Protein AF-A0A6B2G2H1-F1 (afdb_monomer)

Solvent-accessible surface area (backbone atoms only — not comparable to full-atom values): 20409 Å² total; per-residue (Å²): 136,82,91,84,88,80,91,73,82,82,69,92,70,79,72,71,71,84,73,71,74,88,57,78,62,77,80,51,74,83,62,76,76,86,59,94,67,71,86,40,37,67,62,23,48,52,50,29,60,44,49,74,76,54,83,60,90,96,54,53,74,69,53,49,51,49,51,34,51,53,32,47,51,50,18,59,51,35,50,39,62,74,62,77,63,64,64,38,73,34,28,46,55,27,48,52,42,50,50,52,40,48,54,52,53,62,51,41,77,75,66,84,56,84,81,74,79,74,69,57,45,45,63,38,40,42,26,40,46,69,27,84,33,53,66,59,47,43,59,78,66,43,54,85,79,45,72,81,38,31,64,68,57,37,56,66,67,34,45,49,77,38,62,72,55,69,64,61,44,50,54,53,37,50,47,25,22,51,26,40,23,67,74,73,66,39,47,66,67,16,35,47,45,32,46,70,68,73,39,50,66,56,45,21,52,46,26,46,75,70,69,35,59,69,61,17,51,57,58,65,55,65,39,85,41,67,69,49,28,53,52,34,48,53,53,18,56,51,27,50,78,71,69,37,51,72,56,16,31,40,32,25,54,62,57,68,37,54,67,63,30,29,49,44,25,44,72,73,67,66,30,58,43,58,22,48,40,53,29,61,60,49,63,92,40,67,64,46,35,52,51,48,32,37,43,54,26,65,40,74,38,87,93,52,81,72,59,54,56,47,38,46,22,18,52,34,27,44,77,72,68,37,51,66,58,20,48,46,54,50,33,79,80,75,50,85,76,66,60,82,76,64,63,99,77,70,54,71,68,59,54,47,54,52,49,55,52,60,69,74,105

pLDDT: mean 78.83, std 19.5, range [26.75, 98.06]

Radius of gyration: 25.95 Å; Cα contacts (8 Å, |Δi|>4): 383; chains: 1; bounding box: 58×71×91 Å

Structure (mmCIF, N/CA/C/O backbone):
data_AF-A0A6B2G2H1-F1
#
_entry.id   AF-A0A6B2G2H1-F1
#
loop_
_atom_site.group_PDB
_atom_site.id
_atom_site.type_symbol
_atom_site.label_atom_id
_atom_site.label_alt_id
_atom_site.label_comp_id
_atom_site.label_asym_id
_atom_site.label_entity_id
_atom_site.label_seq_id
_atom_site.pdbx_PDB_ins_code
_atom_site.Cartn_x
_atom_site.Cartn_y
_atom_site.Cartn_z
_atom_site.occupancy
_atom_site.B_iso_or_equiv
_atom_site.auth_seq_id
_atom_site.auth_comp_id
_atom_site.auth_asym_id
_atom_site.auth_atom_id
_atom_site.pdbx_PDB_model_num
ATOM 1 N N . TYR A 1 1 ? -16.282 44.899 -59.614 1.00 31.28 1 TYR A N 1
ATOM 2 C CA . TYR A 1 1 ? -15.406 44.768 -60.789 1.00 31.28 1 TYR A CA 1
ATOM 3 C C . TYR A 1 1 ? -14.361 43.710 -60.465 1.00 31.28 1 TYR A C 1
ATOM 5 O O . TYR A 1 1 ? -13.491 43.997 -59.660 1.00 31.28 1 TYR A O 1
ATOM 13 N N . ASN A 1 2 ? -14.557 42.523 -61.057 1.00 27.05 2 ASN A N 1
ATOM 14 C CA . ASN A 1 2 ? -13.633 41.402 -61.339 1.00 27.05 2 ASN A CA 1
ATOM 15 C C . ASN A 1 2 ? -12.903 40.753 -60.139 1.00 27.05 2 ASN A C 1
ATOM 17 O O . ASN A 1 2 ? -12.041 41.387 -59.550 1.00 27.05 2 ASN A O 1
ATOM 21 N N . PHE A 1 3 ? -13.295 39.572 -59.632 1.00 26.75 3 PHE A N 1
ATOM 22 C CA . PHE A 1 3 ? -13.177 38.197 -60.187 1.00 26.75 3 PHE A CA 1
ATOM 23 C C . PHE A 1 3 ? -11.772 37.822 -60.681 1.00 26.75 3 PHE A C 1
ATOM 25 O O . PHE A 1 3 ? -11.384 38.283 -61.752 1.00 26.75 3 PHE A O 1
ATOM 32 N N . VAL A 1 4 ? -11.098 36.935 -59.934 1.00 31.97 4 VAL A N 1
ATOM 33 C CA . VAL A 1 4 ? -10.443 35.715 -60.444 1.00 31.97 4 VAL A CA 1
ATOM 34 C C . VAL A 1 4 ? -10.617 34.623 -59.379 1.00 31.97 4 VAL A C 1
ATOM 36 O O . VAL A 1 4 ? -10.368 34.867 -58.199 1.00 31.97 4 VAL A O 1
ATOM 39 N N . ASP A 1 5 ? -11.121 33.483 -59.836 1.00 29.33 5 ASP A N 1
ATOM 40 C CA . ASP A 1 5 ? -11.396 32.238 -59.125 1.00 29.33 5 ASP A CA 1
ATOM 41 C C . ASP A 1 5 ? -10.118 31.529 -58.645 1.00 29.33 5 ASP A C 1
ATOM 43 O O . ASP A 1 5 ? -9.082 31.623 -59.298 1.00 29.33 5 ASP A O 1
ATOM 47 N N . ASP A 1 6 ? -10.222 30.756 -57.563 1.00 28.31 6 ASP A N 1
ATOM 48 C CA . ASP A 1 6 ? -9.625 29.418 -57.547 1.00 28.31 6 ASP A CA 1
ATOM 49 C C . ASP A 1 6 ? -10.424 28.516 -56.598 1.00 28.31 6 ASP A C 1
ATOM 51 O O . ASP A 1 6 ? -10.426 28.666 -55.372 1.00 28.31 6 ASP A O 1
ATOM 55 N N . ASP A 1 7 ? -11.157 27.599 -57.223 1.00 31.75 7 ASP A N 1
ATOM 56 C CA . ASP A 1 7 ? -11.756 26.425 -56.615 1.00 31.75 7 ASP A CA 1
ATOM 57 C C . ASP A 1 7 ? -10.662 25.564 -55.968 1.00 31.75 7 ASP A C 1
ATOM 59 O O . ASP A 1 7 ? -9.764 25.056 -56.636 1.00 31.75 7 ASP A O 1
ATOM 63 N N . SER A 1 8 ? -10.784 25.297 -54.672 1.00 32.81 8 SER A N 1
ATOM 64 C CA . SER A 1 8 ? -10.384 23.994 -54.141 1.00 32.81 8 SER A CA 1
ATOM 65 C C . SER A 1 8 ? -11.318 23.618 -53.001 1.00 32.81 8 SER A C 1
ATOM 67 O O . SER A 1 8 ? -11.250 24.104 -51.874 1.00 32.81 8 SER A O 1
ATOM 69 N N . SER A 1 9 ? -12.262 22.754 -53.357 1.00 30.64 9 SER A N 1
ATOM 70 C CA . SER A 1 9 ? -12.971 21.872 -52.448 1.00 30.64 9 SER A CA 1
ATOM 71 C C . SER A 1 9 ? -11.999 21.283 -51.425 1.00 30.64 9 SER A C 1
ATOM 73 O O . SER A 1 9 ? -11.071 20.564 -51.790 1.00 30.64 9 SER A O 1
ATOM 75 N N . LEU A 1 10 ? -12.226 21.572 -50.143 1.00 32.03 10 LEU A N 1
ATOM 76 C CA . LEU A 1 10 ? -11.648 20.808 -49.042 1.00 32.03 10 LEU A CA 1
ATOM 77 C C . LEU A 1 10 ? -12.216 19.387 -49.118 1.00 32.03 10 LEU A C 1
ATOM 79 O O . LEU A 1 10 ? -13.302 19.113 -48.603 1.00 32.03 10 LEU A O 1
ATOM 83 N N . ASP A 1 11 ? -11.498 18.506 -49.811 1.00 29.95 11 ASP A N 1
ATOM 84 C CA . ASP A 1 11 ? -11.756 17.073 -49.808 1.00 29.95 11 ASP A CA 1
ATOM 85 C C . ASP A 1 11 ? -11.558 16.545 -48.380 1.00 29.95 11 ASP A C 1
ATOM 87 O O . ASP A 1 11 ? -10.447 16.378 -47.883 1.00 29.95 11 ASP A O 1
ATOM 91 N N . LEU A 1 12 ? -12.671 16.257 -47.706 1.00 35.59 12 LEU A N 1
ATOM 92 C CA . LEU A 1 12 ? -12.744 15.612 -46.390 1.00 35.59 12 LEU A CA 1
ATOM 93 C C . LEU A 1 12 ? -12.382 14.109 -46.438 1.00 35.59 12 LEU A C 1
ATOM 95 O O . LEU A 1 12 ? -12.881 13.330 -45.630 1.00 35.59 12 LEU A O 1
ATOM 99 N N . ASN A 1 13 ? -11.521 13.696 -47.372 1.00 30.84 13 ASN A N 1
ATOM 100 C CA . ASN A 1 13 ? -11.109 12.302 -47.562 1.00 30.84 13 ASN A CA 1
ATOM 101 C C . ASN A 1 13 ? -9.606 12.042 -47.377 1.00 30.84 13 ASN A C 1
ATOM 103 O O . ASN A 1 13 ? -9.203 10.880 -47.433 1.00 30.84 13 ASN A O 1
ATOM 107 N N . ASP A 1 14 ? -8.791 13.043 -47.036 1.00 30.81 14 ASP A N 1
ATOM 108 C CA . ASP A 1 14 ? -7.401 12.813 -46.611 1.00 30.81 14 ASP A CA 1
ATOM 109 C C . ASP A 1 14 ? -7.328 12.363 -45.142 1.00 30.81 14 ASP A C 1
ATOM 111 O O . ASP A 1 14 ? -6.713 12.977 -44.273 1.00 30.81 14 ASP A O 1
ATOM 115 N N . THR A 1 15 ? -7.945 11.216 -44.859 1.00 39.09 15 THR A N 1
ATOM 116 C CA . THR A 1 15 ? -7.463 10.346 -43.783 1.00 39.09 15 THR A CA 1
ATOM 117 C C . THR A 1 15 ? -6.289 9.556 -44.339 1.00 39.09 15 THR A C 1
ATOM 119 O O . THR A 1 15 ? -6.429 8.395 -44.718 1.00 39.09 15 THR A O 1
ATOM 122 N N . ALA A 1 16 ? -5.117 10.191 -44.419 1.00 28.30 16 ALA A N 1
ATOM 123 C CA . ALA A 1 16 ? -3.883 9.425 -44.481 1.00 28.30 16 ALA A CA 1
ATOM 124 C C . ALA A 1 16 ? -3.907 8.499 -43.254 1.00 28.30 16 ALA A C 1
ATOM 126 O O . ALA A 1 16 ? -3.972 9.006 -42.127 1.00 28.30 16 ALA A O 1
ATOM 127 N N . PRO A 1 17 ? -3.953 7.164 -43.418 1.00 30.47 17 PRO A N 1
ATOM 128 C CA . PRO A 1 17 ? -3.834 6.294 -42.268 1.00 30.47 17 PRO A CA 1
ATOM 129 C C . PRO A 1 17 ? -2.518 6.666 -41.592 1.00 30.47 17 PRO A C 1
ATOM 131 O O . PRO A 1 17 ? -1.495 6.795 -42.267 1.00 30.47 17 PRO A O 1
ATOM 134 N N . LEU A 1 18 ? -2.552 6.868 -40.273 1.00 31.86 18 LEU A N 1
ATOM 135 C CA . LEU A 1 18 ? -1.356 6.797 -39.444 1.00 31.86 18 LEU A CA 1
ATOM 136 C C . LEU A 1 18 ? -0.753 5.412 -39.702 1.00 31.86 18 LEU A C 1
ATOM 138 O O . LEU A 1 18 ? -1.123 4.426 -39.068 1.00 31.86 18 LEU A O 1
ATOM 142 N N . LEU A 1 19 ? 0.104 5.332 -40.718 1.00 30.38 19 LEU A N 1
ATOM 143 C CA . LEU A 1 19 ? 0.965 4.206 -41.004 1.00 30.38 19 LEU A CA 1
ATOM 144 C C . LEU A 1 19 ? 1.924 4.154 -39.827 1.00 30.38 19 LEU A C 1
ATOM 146 O O . LEU A 1 19 ? 2.971 4.791 -39.837 1.00 30.38 19 LEU A O 1
ATOM 150 N N . ILE A 1 20 ? 1.520 3.437 -38.780 1.00 33.22 20 ILE A N 1
ATOM 151 C CA . ILE A 1 20 ? 2.451 2.894 -37.802 1.00 33.22 20 ILE A CA 1
ATOM 152 C C . ILE A 1 20 ? 3.414 2.054 -38.646 1.00 33.22 20 ILE A C 1
ATOM 154 O O . ILE A 1 20 ? 2.948 1.091 -39.266 1.00 33.22 20 ILE A O 1
ATOM 158 N N . PRO A 1 21 ? 4.699 2.432 -38.767 1.00 31.02 21 PRO A N 1
ATOM 159 C CA . PRO A 1 21 ? 5.633 1.706 -39.608 1.00 31.02 21 PRO A CA 1
ATOM 160 C C . PRO A 1 21 ? 5.639 0.239 -39.186 1.00 31.02 21 PRO A C 1
ATOM 162 O O . PRO A 1 21 ? 5.947 -0.110 -38.044 1.00 31.02 21 PRO A O 1
ATOM 165 N N . SER A 1 22 ? 5.209 -0.631 -40.097 1.00 38.44 22 SER A N 1
ATOM 166 C CA . SER A 1 22 ? 5.254 -2.066 -39.888 1.00 38.44 22 SER A CA 1
ATOM 167 C C . SER A 1 22 ? 6.719 -2.481 -39.926 1.00 38.44 22 SER A C 1
ATOM 169 O O . SER A 1 22 ? 7.290 -2.537 -41.008 1.00 38.44 22 SER A O 1
ATOM 171 N N . ARG A 1 23 ? 7.261 -2.800 -38.747 1.00 40.69 23 ARG A N 1
ATOM 172 C CA . ARG A 1 23 ? 8.645 -3.201 -38.439 1.00 40.69 23 ARG A CA 1
ATOM 173 C C . ARG A 1 23 ? 9.537 -2.039 -38.016 1.00 40.69 23 ARG A C 1
ATOM 175 O O . ARG A 1 23 ? 10.105 -1.314 -38.817 1.00 40.69 23 ARG A O 1
ATOM 182 N N . TYR A 1 24 ? 9.778 -2.014 -36.711 1.00 38.69 24 TYR A N 1
ATOM 183 C CA . TYR A 1 24 ? 10.964 -1.420 -36.099 1.00 38.69 24 TYR A CA 1
ATOM 184 C C . TYR A 1 24 ? 12.293 -1.919 -36.712 1.00 38.69 24 TYR A C 1
ATOM 186 O O . TYR A 1 24 ? 13.320 -1.311 -36.450 1.00 38.69 24 TYR A O 1
ATOM 194 N N . GLU A 1 25 ? 12.304 -2.996 -37.511 1.00 36.72 25 GLU A N 1
ATOM 195 C CA . GLU A 1 25 ? 13.525 -3.583 -38.090 1.00 36.72 25 GLU A CA 1
ATOM 196 C C . GLU A 1 25 ? 14.205 -2.669 -39.128 1.00 36.72 25 GLU A C 1
ATOM 198 O O . GLU A 1 25 ? 15.432 -2.600 -39.145 1.00 36.72 25 GLU A O 1
ATOM 203 N N . ASP A 1 26 ? 13.446 -1.887 -39.904 1.00 38.56 26 ASP A N 1
ATOM 204 C CA . ASP A 1 26 ? 14.003 -1.098 -41.018 1.00 38.56 26 ASP A CA 1
ATOM 205 C C . ASP A 1 26 ? 14.845 0.112 -40.553 1.00 38.56 26 ASP A C 1
ATOM 207 O O . ASP A 1 26 ? 15.646 0.645 -41.316 1.00 38.56 26 ASP A O 1
ATOM 211 N N . TYR A 1 27 ? 14.717 0.540 -39.290 1.00 38.78 27 TYR A N 1
ATOM 212 C CA . TYR A 1 27 ? 15.498 1.655 -38.730 1.00 38.78 27 TYR A CA 1
ATOM 213 C C . TYR A 1 27 ? 16.881 1.245 -38.198 1.00 38.78 27 TYR A C 1
ATOM 215 O O . TYR A 1 27 ? 17.715 2.115 -37.945 1.00 38.78 27 TYR A O 1
ATOM 223 N N . TYR A 1 28 ? 17.142 -0.055 -38.028 1.00 41.91 28 TYR A N 1
ATOM 224 C CA . TYR A 1 28 ? 18.397 -0.556 -37.453 1.00 41.91 28 TYR A CA 1
ATOM 225 C C . TYR A 1 28 ? 19.350 -1.180 -38.482 1.00 41.91 28 TYR A C 1
ATOM 227 O O . TYR A 1 28 ? 20.491 -1.474 -38.126 1.00 41.91 28 TYR A O 1
ATOM 235 N N . GLU A 1 29 ? 18.945 -1.363 -39.746 1.00 40.75 29 GLU A N 1
ATOM 236 C CA . GLU A 1 29 ? 19.791 -2.047 -40.742 1.00 40.75 29 GLU A CA 1
ATOM 237 C C . GLU A 1 29 ? 21.076 -1.273 -41.105 1.00 40.75 29 GLU A C 1
ATOM 239 O O . GLU A 1 29 ? 22.090 -1.893 -41.437 1.00 40.75 29 GLU A O 1
ATOM 244 N N . ASP A 1 30 ? 21.091 0.056 -40.954 1.00 41.12 30 ASP A N 1
ATOM 245 C CA . ASP A 1 30 ? 22.245 0.891 -41.322 1.00 41.12 30 ASP A CA 1
ATOM 246 C C . ASP A 1 30 ? 23.192 1.235 -40.160 1.00 41.12 30 ASP A C 1
ATOM 248 O O . ASP A 1 30 ? 24.300 1.735 -40.387 1.00 41.12 30 ASP A O 1
ATOM 252 N N . VAL A 1 31 ? 22.838 0.910 -38.912 1.00 40.44 31 VAL A N 1
ATOM 253 C CA . VAL A 1 31 ? 23.753 1.096 -37.778 1.00 40.44 31 VAL A CA 1
ATOM 254 C C . VAL A 1 31 ? 24.514 -0.201 -37.542 1.00 40.44 31 VAL A C 1
ATOM 256 O O . VAL A 1 31 ? 24.201 -0.997 -36.661 1.00 40.44 31 VAL A O 1
ATOM 259 N N . LYS A 1 32 ? 25.585 -0.407 -38.316 1.00 39.94 32 LYS A N 1
ATOM 260 C CA . LYS A 1 32 ? 26.637 -1.355 -37.925 1.00 39.94 32 LYS A CA 1
ATOM 261 C C . LYS A 1 32 ? 27.337 -0.813 -36.680 1.00 39.94 32 LYS A C 1
ATOM 263 O O . LYS A 1 32 ? 28.385 -0.176 -36.795 1.00 39.94 32 LYS A O 1
ATOM 268 N N . ILE A 1 33 ? 26.751 -1.053 -35.506 1.00 45.66 33 ILE A N 1
ATOM 269 C CA . ILE A 1 33 ? 27.412 -0.855 -34.216 1.00 45.66 33 ILE A CA 1
ATOM 270 C C . ILE A 1 33 ? 28.650 -1.750 -34.250 1.00 45.66 33 ILE A C 1
ATOM 272 O O . ILE A 1 33 ? 28.559 -2.974 -34.291 1.00 45.66 33 ILE A O 1
ATOM 276 N N . LYS A 1 34 ? 29.815 -1.118 -34.379 1.00 43.28 34 LYS A N 1
ATOM 277 C CA . LYS A 1 34 ? 31.112 -1.780 -34.543 1.00 43.28 34 LYS A CA 1
ATOM 278 C C . LYS A 1 34 ? 31.830 -2.020 -33.218 1.00 43.28 34 LYS A C 1
ATOM 280 O O . LYS A 1 34 ? 33.019 -2.315 -33.241 1.00 43.28 34 LYS A O 1
ATOM 285 N N . ASP A 1 35 ? 31.118 -1.925 -32.106 1.00 46.75 35 ASP A N 1
ATOM 286 C CA . ASP A 1 35 ? 31.652 -2.208 -30.786 1.00 46.75 35 ASP A CA 1
ATOM 287 C C . ASP A 1 35 ? 30.792 -3.266 -30.099 1.00 46.75 35 ASP A C 1
ATOM 289 O O . ASP A 1 35 ? 29.596 -3.076 -29.894 1.00 46.75 35 ASP A O 1
ATOM 293 N N . ASP A 1 36 ? 31.436 -4.354 -29.678 1.00 47.81 36 ASP A N 1
ATOM 294 C CA . ASP A 1 36 ? 30.912 -5.321 -28.704 1.00 47.81 36 ASP A CA 1
ATOM 295 C C . ASP A 1 36 ? 30.804 -4.703 -27.286 1.00 47.81 36 ASP A C 1
ATOM 297 O O . ASP A 1 36 ? 30.716 -5.422 -26.286 1.00 47.81 36 ASP A O 1
ATOM 301 N N . SER A 1 37 ? 30.853 -3.370 -27.155 1.00 56.88 37 SER A N 1
ATOM 302 C CA . SER A 1 37 ? 30.672 -2.688 -25.880 1.00 56.88 37 SER A CA 1
ATOM 303 C C . SER A 1 37 ? 29.186 -2.679 -25.532 1.00 56.88 37 SER A C 1
ATOM 305 O O . SER A 1 37 ? 28.369 -1.946 -26.087 1.00 56.88 37 SER A O 1
ATOM 307 N N . VAL A 1 38 ? 28.816 -3.549 -24.594 1.00 65.81 38 VAL A N 1
ATOM 308 C CA . VAL A 1 38 ? 27.527 -3.462 -23.908 1.00 65.81 38 VAL A CA 1
ATOM 309 C C . VAL A 1 38 ? 27.423 -2.053 -23.330 1.00 65.81 38 VAL A C 1
ATOM 311 O O . VAL A 1 38 ? 28.307 -1.638 -22.581 1.00 65.81 38 VAL A O 1
ATOM 314 N N . PHE A 1 39 ? 26.373 -1.315 -23.700 1.00 71.19 39 PHE A N 1
ATOM 315 C CA . PHE A 1 39 ? 26.092 0.008 -23.149 1.00 71.19 39 PHE A CA 1
ATOM 316 C C . PHE A 1 39 ? 26.000 -0.113 -21.627 1.00 71.19 39 PHE A C 1
ATOM 318 O O . PHE A 1 39 ? 25.041 -0.686 -21.116 1.00 71.19 39 PHE A O 1
ATOM 325 N N . ASN A 1 40 ? 27.030 0.348 -20.920 1.00 74.69 40 ASN A N 1
ATOM 326 C CA . ASN A 1 40 ? 27.196 0.129 -19.487 1.00 74.69 40 ASN A CA 1
ATOM 327 C C . ASN A 1 40 ? 26.772 1.369 -18.681 1.00 74.69 40 ASN A C 1
ATOM 329 O O . ASN A 1 40 ? 26.384 2.397 -19.239 1.00 74.69 40 ASN A O 1
ATOM 333 N N . HIS A 1 41 ? 26.797 1.265 -17.353 1.00 73.62 41 HIS A N 1
ATOM 334 C CA . HIS A 1 41 ? 26.414 2.365 -16.467 1.00 73.62 41 HIS A CA 1
ATOM 335 C C . HIS A 1 41 ? 27.269 3.630 -16.672 1.00 73.62 41 HIS A C 1
ATOM 337 O O . HIS A 1 41 ? 26.721 4.727 -16.723 1.00 73.62 41 HIS A O 1
ATOM 343 N 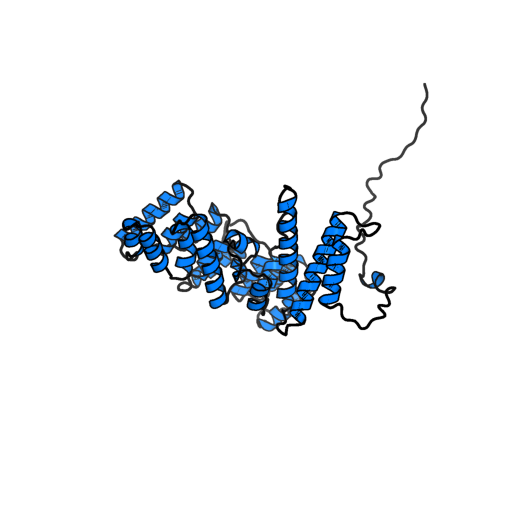N . GLU A 1 42 ? 28.588 3.485 -16.839 1.00 78.12 42 GLU A N 1
ATOM 344 C CA . GLU A 1 42 ? 29.515 4.614 -17.030 1.00 78.12 42 GLU A CA 1
ATOM 345 C C . GLU A 1 42 ? 29.211 5.383 -18.327 1.00 78.12 42 GLU A C 1
ATOM 347 O O . GLU A 1 42 ? 29.082 6.605 -18.307 1.00 78.12 42 GLU A O 1
ATOM 352 N N . MET A 1 43 ? 28.988 4.670 -19.437 1.00 81.19 43 MET A N 1
ATOM 353 C CA . MET A 1 43 ? 28.601 5.261 -20.725 1.00 81.19 43 MET A CA 1
ATOM 354 C C . MET A 1 43 ? 27.263 6.004 -20.636 1.00 81.19 43 MET A C 1
ATOM 356 O O . MET A 1 43 ? 27.087 7.054 -21.256 1.00 81.19 43 MET A O 1
ATOM 360 N N . ALA A 1 44 ? 26.313 5.473 -19.864 1.00 77.50 44 ALA A N 1
ATOM 361 C CA . ALA A 1 44 ? 25.015 6.101 -19.659 1.00 77.50 44 ALA A CA 1
ATOM 362 C C . ALA A 1 44 ? 25.110 7.373 -18.796 1.00 77.50 44 ALA A C 1
ATOM 364 O O . ALA A 1 44 ? 24.463 8.373 -19.109 1.00 77.50 44 ALA A O 1
ATOM 365 N N . GLU A 1 45 ? 25.948 7.381 -17.755 1.00 74.81 45 GLU A N 1
ATOM 366 C CA . GLU A 1 45 ? 26.223 8.583 -16.955 1.00 74.81 45 GLU A CA 1
ATOM 367 C C . GLU A 1 45 ? 26.938 9.668 -17.771 1.00 74.81 45 GLU A C 1
ATOM 369 O O . GLU A 1 45 ? 26.543 10.836 -17.725 1.00 74.81 45 GLU A O 1
ATOM 374 N N . GLU A 1 46 ? 27.949 9.303 -18.564 1.00 82.31 46 GLU A N 1
ATOM 375 C CA . GLU A 1 46 ? 28.641 10.237 -19.459 1.00 82.31 46 GLU A CA 1
ATOM 376 C C . GLU A 1 46 ? 27.683 10.856 -20.482 1.00 82.31 46 GLU A C 1
ATOM 378 O O . GLU A 1 46 ? 27.673 12.077 -20.662 1.00 82.31 46 GLU A O 1
ATOM 383 N N . LEU A 1 47 ? 26.832 10.034 -21.106 1.00 81.12 47 LEU A N 1
ATOM 384 C CA . LEU A 1 47 ? 25.825 10.505 -22.053 1.00 81.12 47 LEU A CA 1
ATOM 385 C C . LEU A 1 47 ? 24.790 11.409 -21.374 1.00 81.12 47 LEU A C 1
ATOM 387 O O . LEU A 1 47 ? 24.420 12.439 -21.933 1.00 81.12 47 LEU A O 1
ATOM 391 N N . SER A 1 48 ? 24.354 11.069 -20.160 1.00 75.25 48 SER A N 1
ATOM 392 C CA . SER A 1 48 ? 23.452 11.911 -19.371 1.00 75.25 48 SER A CA 1
ATOM 393 C C . SER A 1 48 ? 24.060 13.295 -19.124 1.00 75.25 48 SER A C 1
ATOM 395 O O . SER A 1 48 ? 23.408 14.302 -19.393 1.00 75.25 48 SER A O 1
ATOM 397 N N . ASN A 1 49 ? 25.315 13.353 -18.666 1.00 79.44 49 ASN A N 1
ATOM 398 C CA . ASN A 1 49 ? 26.027 14.610 -18.408 1.00 79.44 49 ASN A CA 1
ATOM 399 C C . ASN A 1 49 ? 26.245 15.421 -19.693 1.00 79.44 49 ASN A C 1
ATOM 401 O O . ASN A 1 49 ? 26.146 16.647 -19.688 1.00 79.44 49 ASN A O 1
ATOM 405 N N . PHE A 1 50 ? 26.523 14.744 -20.809 1.00 83.25 50 PHE A N 1
ATOM 406 C CA . PHE A 1 50 ? 26.653 15.393 -22.109 1.00 83.25 50 PHE A CA 1
ATOM 407 C C . PHE A 1 50 ? 25.332 16.033 -22.556 1.00 83.25 50 PHE A C 1
ATOM 409 O O . PHE A 1 50 ? 25.326 17.192 -22.966 1.00 83.25 50 PHE A O 1
ATOM 416 N N . LEU A 1 51 ? 24.212 15.316 -22.430 1.00 81.88 51 LEU A N 1
ATOM 417 C CA . LEU A 1 51 ? 22.882 15.798 -22.819 1.00 81.88 51 LEU A CA 1
ATOM 418 C C . LEU A 1 51 ? 22.368 16.967 -21.964 1.00 81.88 51 LEU A C 1
ATOM 420 O O . LEU A 1 51 ? 21.458 17.666 -22.398 1.00 81.88 51 LEU A O 1
ATOM 424 N N . GLU A 1 52 ? 22.942 17.213 -20.783 1.00 73.69 52 GLU A N 1
ATOM 425 C CA . GLU A 1 52 ? 22.627 18.403 -19.976 1.00 73.69 52 GLU A CA 1
ATOM 426 C C . GLU A 1 52 ? 23.214 19.698 -20.560 1.00 73.69 52 GLU A C 1
ATOM 428 O O . GLU A 1 52 ? 22.716 20.786 -20.275 1.00 73.69 52 GLU A O 1
ATOM 433 N N . ILE A 1 53 ? 24.269 19.596 -21.375 1.00 80.12 53 ILE A N 1
ATOM 434 C CA . ILE A 1 53 ? 25.018 20.748 -21.906 1.00 80.12 53 ILE A CA 1
ATOM 435 C C . ILE A 1 53 ? 24.869 20.851 -23.431 1.00 80.12 53 ILE A C 1
ATOM 437 O O . ILE A 1 53 ? 24.925 21.944 -23.999 1.00 80.12 53 ILE A O 1
ATOM 441 N N . ALA A 1 54 ? 24.701 19.718 -24.107 1.00 77.38 54 ALA A N 1
ATOM 442 C CA . ALA A 1 54 ? 24.622 19.639 -25.553 1.00 77.38 54 ALA A CA 1
ATOM 443 C C . ALA A 1 54 ? 23.223 19.986 -26.076 1.00 77.38 54 ALA A C 1
ATOM 445 O O . ALA A 1 54 ? 22.207 19.687 -25.459 1.00 77.38 54 ALA A O 1
ATOM 446 N N . THR A 1 55 ? 23.180 20.564 -27.275 1.00 76.19 55 THR A N 1
ATOM 447 C CA . THR A 1 55 ? 21.957 20.690 -28.074 1.00 76.19 55 THR A CA 1
ATOM 448 C C . THR A 1 55 ? 22.116 19.798 -29.296 1.00 76.19 55 THR A C 1
ATOM 450 O O . THR A 1 55 ? 23.160 19.819 -29.947 1.00 76.19 55 THR A O 1
ATOM 453 N N . ILE A 1 56 ? 21.120 18.955 -29.558 1.00 81.62 56 ILE A N 1
ATOM 454 C CA . ILE A 1 56 ? 21.102 18.087 -30.736 1.00 81.62 56 ILE A CA 1
ATOM 455 C C . ILE A 1 56 ? 20.212 18.753 -31.777 1.00 81.62 56 ILE A C 1
ATOM 457 O O . ILE A 1 56 ? 19.060 19.091 -31.497 1.00 81.62 56 ILE A O 1
ATOM 461 N N . ASP A 1 57 ? 20.752 18.933 -32.980 1.00 80.94 57 ASP A N 1
ATOM 462 C CA . ASP A 1 57 ? 20.011 19.513 -34.094 1.00 80.94 57 ASP A CA 1
ATOM 463 C C . ASP A 1 57 ? 18.745 18.688 -34.389 1.00 80.94 57 ASP A C 1
ATOM 465 O O . ASP A 1 57 ? 18.789 17.460 -34.462 1.00 80.94 57 ASP A O 1
ATOM 469 N N . ASN A 1 58 ? 17.622 19.379 -34.603 1.00 81.62 58 ASN A N 1
ATOM 470 C CA . ASN A 1 58 ? 16.281 18.823 -34.845 1.00 81.62 58 ASN A CA 1
ATOM 471 C C . ASN A 1 58 ? 15.560 18.185 -33.643 1.00 81.62 58 ASN A C 1
ATOM 473 O O . ASN A 1 58 ? 14.490 17.619 -33.852 1.00 81.62 58 ASN A O 1
ATOM 477 N N . LEU A 1 59 ? 16.073 18.307 -32.414 1.00 81.12 59 LEU A N 1
ATOM 478 C CA . LEU A 1 59 ? 15.300 17.992 -31.208 1.00 81.12 59 LEU A CA 1
ATOM 479 C C . LEU A 1 59 ? 14.836 19.276 -30.517 1.00 81.12 59 LEU A C 1
ATOM 481 O O . LEU A 1 59 ? 15.616 20.206 -30.303 1.00 81.12 59 LEU A O 1
ATOM 485 N N . CYS A 1 60 ? 13.558 19.333 -30.148 1.00 81.50 60 CYS A N 1
ATOM 486 C CA . CYS A 1 60 ? 13.047 20.410 -29.308 1.00 81.50 60 CYS A CA 1
ATOM 487 C C . CYS A 1 60 ? 13.447 20.209 -27.837 1.00 81.50 60 CYS A C 1
ATOM 489 O O . CYS A 1 60 ? 13.902 19.143 -27.425 1.00 81.50 60 CYS A O 1
ATOM 491 N N . GLU A 1 61 ? 13.256 21.240 -27.013 1.00 77.81 61 GLU A N 1
ATOM 492 C CA . GLU A 1 61 ? 13.650 21.207 -25.601 1.00 77.81 61 GLU A CA 1
ATOM 493 C C . GLU A 1 61 ? 12.975 20.061 -24.826 1.00 77.81 61 GLU A C 1
ATOM 495 O O . GLU A 1 61 ? 13.626 19.386 -24.031 1.00 77.81 61 GLU A O 1
ATOM 500 N N . SER A 1 62 ? 11.692 19.779 -25.086 1.00 76.38 62 SER A N 1
ATOM 501 C CA . SER A 1 62 ? 10.984 18.665 -24.444 1.00 76.38 62 SER A CA 1
ATOM 502 C C . SER A 1 62 ? 11.486 17.294 -24.903 1.00 76.38 62 SER A C 1
ATOM 504 O O . SER A 1 62 ? 11.530 16.368 -24.097 1.00 76.38 62 SER A O 1
ATOM 506 N N . GLU A 1 63 ? 11.908 17.155 -26.161 1.00 81.06 63 GLU A N 1
ATOM 507 C CA . GLU A 1 63 ? 12.506 15.918 -26.681 1.00 81.06 63 GLU A CA 1
ATOM 508 C C . GLU A 1 63 ? 13.918 15.696 -26.129 1.00 81.06 63 GLU A C 1
ATOM 510 O O . GLU A 1 63 ? 14.241 14.584 -25.718 1.00 81.06 63 GLU A O 1
ATOM 515 N N . MET A 1 64 ? 14.730 16.754 -26.034 1.00 80.75 64 MET A N 1
ATOM 516 C CA . MET A 1 64 ? 16.040 16.719 -25.373 1.00 80.75 64 MET A CA 1
ATOM 517 C C . MET A 1 64 ? 15.912 16.324 -23.897 1.00 80.75 64 MET A C 1
ATOM 519 O O . MET A 1 64 ? 16.656 15.468 -23.412 1.00 80.75 64 MET A O 1
ATOM 523 N N . LYS A 1 65 ? 14.927 16.896 -23.190 1.00 76.81 65 LYS A N 1
ATOM 524 C CA . LYS A 1 65 ? 14.601 16.542 -21.799 1.00 76.81 65 LYS A CA 1
ATOM 525 C C . LYS A 1 65 ? 14.190 15.073 -21.682 1.00 76.81 65 LYS A C 1
ATOM 527 O O . LYS A 1 65 ? 14.734 14.359 -20.842 1.00 76.81 65 LYS A O 1
ATOM 532 N N . LEU A 1 66 ? 13.275 14.604 -22.536 1.00 81.62 66 LEU A N 1
ATOM 533 C CA . LEU A 1 66 ? 12.857 13.202 -22.553 1.00 81.62 66 LEU A CA 1
ATOM 534 C C . LEU A 1 66 ? 14.051 12.275 -22.802 1.00 81.62 66 LEU A C 1
ATOM 536 O O . LEU A 1 66 ? 14.235 11.321 -22.055 1.00 81.62 66 LEU A O 1
ATOM 540 N N . LEU A 1 67 ? 14.897 12.579 -23.789 1.00 84.06 67 LEU A N 1
ATOM 541 C CA . LEU A 1 67 ? 16.093 11.796 -24.093 1.00 84.06 67 LEU A CA 1
ATOM 542 C C . LEU A 1 67 ? 17.047 11.720 -22.893 1.00 84.06 67 LEU A C 1
ATOM 544 O O . LEU A 1 67 ? 17.501 10.632 -22.548 1.00 84.06 67 LEU A O 1
ATOM 548 N N . SER A 1 68 ? 17.300 12.842 -22.211 1.00 81.44 68 SER A N 1
ATOM 549 C CA . SER A 1 68 ? 18.112 12.864 -20.986 1.00 81.44 68 SER A CA 1
ATOM 550 C C . SER A 1 68 ? 17.523 11.963 -19.894 1.00 81.44 68 SER A C 1
ATOM 552 O O . SER A 1 68 ? 18.244 11.168 -19.288 1.00 81.44 68 SER A O 1
ATOM 554 N N . ILE A 1 69 ? 16.202 12.016 -19.680 1.00 82.88 69 ILE A N 1
ATOM 555 C CA . ILE A 1 69 ? 15.511 11.151 -18.714 1.00 82.88 69 ILE A CA 1
ATOM 556 C C . ILE A 1 69 ? 15.655 9.673 -19.101 1.00 82.88 69 ILE A C 1
ATOM 558 O O . ILE A 1 69 ? 15.977 8.848 -18.248 1.00 82.88 69 ILE A O 1
ATOM 562 N N . LEU A 1 70 ? 15.462 9.328 -20.376 1.00 85.12 70 LEU A N 1
ATOM 563 C CA . LEU A 1 70 ? 15.608 7.954 -20.868 1.00 85.12 70 LEU A CA 1
ATOM 564 C C . LEU A 1 70 ? 17.020 7.412 -20.637 1.00 85.12 70 LEU A C 1
ATOM 566 O O . LEU A 1 70 ? 17.176 6.283 -20.172 1.00 85.12 70 LEU A O 1
ATOM 570 N N . VAL A 1 71 ? 18.040 8.232 -20.898 1.00 85.19 71 VAL A N 1
ATOM 571 C CA . VAL A 1 71 ? 19.438 7.868 -20.650 1.00 85.19 71 VAL A CA 1
ATOM 572 C C . VAL A 1 71 ? 19.691 7.658 -19.154 1.00 85.19 71 VAL A C 1
ATOM 574 O O . VAL A 1 71 ? 20.261 6.633 -18.781 1.00 85.19 71 VAL A O 1
ATOM 577 N N . LYS A 1 72 ? 19.190 8.535 -18.275 1.00 82.88 72 LYS A N 1
ATOM 578 C CA . LYS A 1 72 ? 19.295 8.360 -16.812 1.00 82.88 72 LYS A CA 1
ATOM 579 C C . LYS A 1 72 ? 18.638 7.065 -16.331 1.00 82.88 72 LYS A C 1
ATOM 581 O O . LYS A 1 72 ? 19.233 6.322 -15.557 1.00 82.88 72 LYS A O 1
ATOM 586 N N . ILE A 1 73 ? 17.444 6.749 -16.834 1.00 86.00 73 ILE A N 1
ATOM 587 C CA . ILE A 1 73 ? 16.753 5.496 -16.496 1.00 86.00 73 ILE A CA 1
ATOM 588 C C . ILE A 1 73 ? 17.546 4.284 -17.002 1.00 86.00 73 ILE A C 1
ATOM 590 O O . ILE A 1 73 ? 17.650 3.284 -16.294 1.00 86.00 73 ILE A O 1
ATOM 594 N N . SER A 1 74 ? 18.131 4.361 -18.200 1.00 84.00 74 SER A N 1
ATOM 595 C CA . SER A 1 74 ? 18.975 3.284 -18.727 1.00 84.00 74 SER A CA 1
ATOM 596 C C . SER A 1 74 ? 20.247 3.076 -17.895 1.00 84.00 74 SER A C 1
ATOM 598 O O . SER A 1 74 ? 20.616 1.930 -17.646 1.00 84.00 74 SER A O 1
ATOM 600 N N . ALA A 1 75 ? 20.850 4.154 -17.375 1.00 82.62 75 ALA A N 1
ATOM 601 C CA . ALA A 1 75 ? 21.959 4.078 -16.427 1.00 82.62 75 ALA A CA 1
ATOM 602 C C . ALA A 1 75 ? 21.531 3.334 -15.155 1.00 82.62 75 ALA A C 1
ATOM 604 O O . ALA A 1 75 ? 22.142 2.331 -14.788 1.00 82.62 75 ALA A O 1
ATOM 605 N N . ASP A 1 76 ? 20.426 3.763 -14.536 1.00 82.62 76 ASP A N 1
ATOM 606 C CA . ASP A 1 76 ? 19.853 3.122 -13.348 1.00 82.62 76 ASP A CA 1
ATOM 607 C C . ASP A 1 76 ? 19.601 1.620 -13.574 1.00 82.62 76 ASP A C 1
ATOM 609 O O . ASP A 1 76 ? 19.926 0.798 -12.719 1.00 82.62 76 ASP A O 1
ATOM 613 N N . ILE A 1 77 ? 19.057 1.244 -14.735 1.00 83.81 77 ILE A N 1
ATOM 614 C CA . ILE A 1 77 ? 18.800 -0.156 -15.099 1.00 83.81 77 ILE A CA 1
ATOM 615 C C . ILE A 1 77 ? 20.109 -0.944 -15.250 1.00 83.81 77 ILE A C 1
ATOM 617 O O . ILE A 1 77 ? 20.222 -2.037 -14.693 1.00 83.81 77 ILE A O 1
ATOM 621 N N . ASN A 1 78 ? 21.108 -0.395 -15.946 1.00 81.44 78 ASN A N 1
ATOM 622 C CA . ASN A 1 78 ? 22.415 -1.036 -16.115 1.00 81.44 78 ASN A CA 1
ATOM 623 C C . ASN A 1 78 ? 23.093 -1.301 -14.767 1.00 81.44 78 ASN A C 1
ATOM 625 O O . ASN A 1 78 ? 23.569 -2.406 -14.519 1.00 81.44 78 ASN A O 1
ATOM 629 N N . LYS A 1 79 ? 23.021 -0.337 -13.842 1.00 80.75 79 LYS A N 1
ATOM 630 C CA . LYS A 1 79 ? 23.520 -0.500 -12.469 1.00 80.75 79 LYS A CA 1
ATOM 631 C C . LYS A 1 79 ? 22.882 -1.677 -11.740 1.00 80.75 79 LYS A C 1
ATOM 633 O O . LYS A 1 79 ? 23.523 -2.332 -10.922 1.00 80.75 79 LYS A O 1
ATOM 638 N N . ILE A 1 80 ? 21.592 -1.909 -11.968 1.00 81.81 80 ILE A N 1
ATOM 639 C CA . ILE A 1 80 ? 20.865 -3.010 -11.333 1.00 81.81 80 ILE A CA 1
ATOM 640 C C . ILE A 1 80 ? 21.335 -4.348 -11.908 1.00 81.81 80 ILE A C 1
ATOM 642 O O . ILE A 1 80 ? 21.517 -5.297 -11.145 1.00 81.81 80 ILE A O 1
ATOM 646 N N . PHE A 1 81 ? 21.589 -4.417 -13.217 1.00 76.88 81 PHE A N 1
ATOM 647 C CA . PHE A 1 81 ? 22.141 -5.613 -13.854 1.00 76.88 81 PHE A CA 1
ATOM 648 C C . PHE A 1 81 ? 23.562 -5.946 -13.384 1.00 76.88 81 PHE A C 1
ATOM 650 O O . PHE A 1 81 ? 23.864 -7.124 -13.202 1.00 76.88 81 PHE A O 1
ATOM 657 N N . ASP A 1 82 ? 24.391 -4.938 -13.107 1.00 74.06 82 ASP A N 1
ATOM 658 C CA . ASP A 1 82 ? 25.760 -5.137 -12.611 1.00 74.06 82 ASP A CA 1
ATOM 659 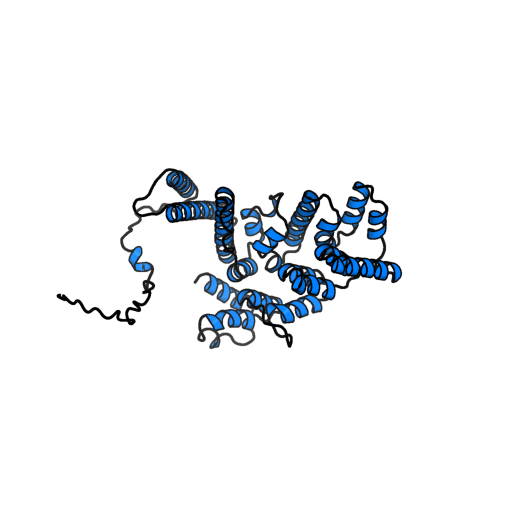C C . ASP A 1 82 ? 25.811 -5.721 -11.180 1.00 74.06 82 ASP A C 1
ATOM 661 O O . ASP A 1 82 ? 26.786 -6.368 -10.803 1.00 74.06 82 ASP A O 1
ATOM 665 N N . ASN A 1 83 ? 24.759 -5.536 -10.371 1.00 68.44 83 ASN A N 1
ATOM 666 C CA . ASN A 1 83 ? 24.752 -5.843 -8.931 1.00 68.44 83 ASN A CA 1
ATOM 667 C C . ASN A 1 83 ? 24.286 -7.270 -8.547 1.00 68.44 83 ASN A C 1
ATOM 669 O O . ASN A 1 83 ? 23.923 -7.485 -7.392 1.00 68.44 83 ASN A O 1
ATOM 673 N N . GLU A 1 84 ? 24.254 -8.245 -9.466 1.00 60.88 84 GLU A N 1
ATOM 674 C CA . GLU A 1 84 ? 23.745 -9.637 -9.291 1.00 60.88 84 GLU A CA 1
ATOM 675 C C . GLU A 1 84 ? 22.263 -9.777 -8.843 1.00 60.88 84 GLU A C 1
ATOM 677 O O . GLU A 1 84 ? 21.636 -10.820 -9.054 1.00 60.88 84 GLU A O 1
ATOM 682 N N . HIS A 1 85 ? 21.647 -8.730 -8.288 1.00 63.38 85 HIS A N 1
ATOM 683 C CA . HIS A 1 85 ? 20.238 -8.653 -7.899 1.00 63.38 85 HIS A CA 1
ATOM 684 C C . HIS A 1 85 ? 19.344 -8.341 -9.105 1.00 63.38 85 HIS A C 1
ATOM 686 O O . HIS A 1 85 ? 18.796 -7.247 -9.244 1.00 63.38 85 HIS A O 1
ATOM 692 N N . SER A 1 86 ? 19.203 -9.327 -9.992 1.00 74.31 86 SER A N 1
ATOM 693 C CA . SER A 1 86 ? 18.395 -9.178 -11.205 1.00 74.31 86 SER A CA 1
ATOM 694 C C . SER A 1 86 ? 16.911 -8.906 -10.894 1.00 74.31 86 SER A C 1
ATOM 696 O O . SER A 1 86 ? 16.223 -9.687 -10.226 1.00 74.31 86 SER A O 1
ATOM 698 N N . MET A 1 87 ? 16.402 -7.778 -11.394 1.00 84.56 87 MET A N 1
ATOM 699 C CA . MET A 1 87 ? 14.963 -7.544 -11.497 1.00 84.56 87 MET A CA 1
ATOM 700 C C . MET A 1 87 ? 14.400 -8.396 -12.636 1.00 84.56 87 MET A C 1
ATOM 702 O O . MET A 1 87 ? 14.997 -8.501 -13.708 1.00 84.56 87 MET A O 1
ATOM 706 N N . ASP A 1 88 ? 13.246 -9.016 -12.405 1.00 87.06 88 ASP A N 1
ATOM 707 C CA . ASP A 1 88 ? 12.499 -9.675 -13.470 1.00 87.06 88 ASP A CA 1
ATOM 708 C C . ASP A 1 88 ? 11.901 -8.652 -14.457 1.00 87.06 88 ASP A C 1
ATOM 710 O O . ASP A 1 88 ? 11.833 -7.449 -14.210 1.00 87.06 88 ASP A O 1
ATOM 714 N N . ILE A 1 89 ? 11.428 -9.137 -15.601 1.00 85.12 89 ILE A N 1
ATOM 715 C CA . ILE A 1 89 ? 10.901 -8.283 -16.675 1.00 85.12 89 ILE A CA 1
ATOM 716 C C . ILE A 1 89 ? 9.711 -7.437 -16.205 1.00 85.12 89 ILE A C 1
ATOM 718 O O . ILE A 1 89 ? 9.603 -6.269 -16.572 1.00 85.12 89 ILE A O 1
ATOM 722 N N . CYS A 1 90 ? 8.837 -7.988 -15.360 1.00 88.25 90 CYS A N 1
ATOM 723 C CA . CYS A 1 90 ? 7.669 -7.260 -14.873 1.00 88.25 90 CYS A CA 1
ATOM 724 C C . CYS A 1 90 ? 8.078 -6.161 -13.873 1.00 8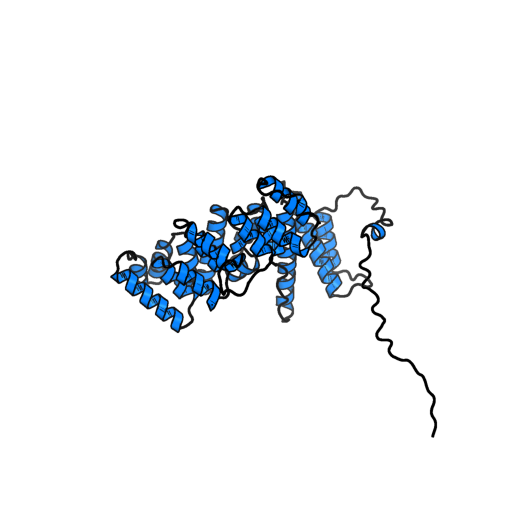8.25 90 CYS A C 1
ATOM 726 O O . CYS A 1 90 ? 7.519 -5.063 -13.905 1.00 88.25 90 CYS A O 1
ATOM 728 N N . SER A 1 91 ? 9.082 -6.414 -13.021 1.00 89.44 91 SER A N 1
ATOM 729 C CA . SER A 1 91 ? 9.655 -5.364 -12.160 1.00 89.44 91 SER A CA 1
ATOM 730 C C . SER A 1 91 ? 10.371 -4.290 -12.969 1.00 89.44 91 SER A C 1
ATOM 732 O O . SER A 1 91 ? 10.179 -3.119 -12.665 1.00 89.44 91 SER A O 1
ATOM 734 N N . LEU A 1 92 ? 11.120 -4.644 -14.018 1.00 88.81 92 LEU A N 1
ATOM 735 C CA . LEU A 1 92 ? 11.777 -3.675 -14.907 1.00 88.81 92 LEU A CA 1
ATOM 736 C C . LEU A 1 92 ? 10.772 -2.748 -15.599 1.00 88.81 92 LEU A C 1
ATOM 738 O O . LEU A 1 92 ? 10.974 -1.537 -15.622 1.00 88.81 92 LEU A O 1
ATOM 742 N N . GLN A 1 93 ? 9.663 -3.290 -16.106 1.00 88.81 93 GLN A N 1
ATOM 743 C CA . GLN A 1 93 ? 8.611 -2.492 -16.745 1.00 88.81 93 GLN A CA 1
ATOM 744 C C . GLN A 1 93 ? 7.968 -1.495 -15.791 1.00 88.81 93 GLN A C 1
ATOM 746 O O . GLN A 1 93 ? 7.805 -0.319 -16.121 1.00 88.81 93 GLN A O 1
ATOM 751 N N . TYR A 1 94 ? 7.620 -1.955 -14.588 1.00 92.69 94 TYR A N 1
ATOM 752 C CA . TYR A 1 94 ? 7.093 -1.060 -13.570 1.00 92.69 94 TYR A CA 1
ATOM 753 C C . TYR A 1 94 ? 8.146 -0.035 -13.132 1.00 92.69 94 TYR A C 1
ATOM 755 O O . TYR A 1 94 ? 7.827 1.145 -13.012 1.00 92.69 94 TYR A O 1
ATOM 763 N N . PHE A 1 95 ? 9.393 -0.463 -12.912 1.00 92.25 95 PHE A N 1
ATOM 764 C CA . PHE A 1 95 ? 10.496 0.398 -12.488 1.00 92.25 95 PHE A CA 1
ATOM 765 C C . PHE A 1 95 ? 10.732 1.531 -13.482 1.00 92.25 95 PHE A C 1
ATOM 767 O O . PHE A 1 95 ? 10.770 2.692 -13.080 1.00 92.25 95 PHE A O 1
ATOM 774 N N . TYR A 1 96 ? 10.816 1.202 -14.771 1.00 90.25 96 TYR A N 1
ATOM 775 C CA . TYR A 1 96 ? 10.972 2.170 -15.848 1.00 90.25 96 TYR A CA 1
ATOM 776 C C . TYR A 1 96 ? 9.856 3.223 -15.814 1.00 90.25 96 TYR A C 1
ATOM 778 O O . TYR A 1 96 ? 10.133 4.420 -15.754 1.00 90.25 96 TYR A O 1
ATOM 786 N N . ALA A 1 97 ? 8.593 2.790 -15.760 1.00 90.69 97 ALA A N 1
ATOM 787 C CA . ALA A 1 97 ? 7.450 3.700 -15.712 1.00 90.69 97 ALA A CA 1
ATOM 788 C C . ALA A 1 97 ? 7.417 4.544 -14.426 1.00 90.69 97 ALA A C 1
ATOM 790 O O . ALA A 1 97 ? 7.084 5.729 -14.466 1.00 90.69 97 ALA A O 1
ATOM 791 N N . ALA A 1 98 ? 7.786 3.959 -13.284 1.00 91.00 98 ALA A N 1
ATOM 792 C CA . ALA A 1 98 ? 7.837 4.651 -12.000 1.00 91.00 98 ALA A CA 1
ATOM 793 C C . ALA A 1 98 ? 8.936 5.721 -11.971 1.00 91.00 98 ALA A C 1
ATOM 795 O O . ALA A 1 98 ? 8.679 6.834 -11.513 1.00 91.00 98 ALA A O 1
ATOM 796 N N . LYS A 1 99 ? 10.128 5.414 -12.496 1.00 88.62 99 LYS A N 1
ATOM 797 C CA . LYS A 1 99 ? 11.234 6.370 -12.627 1.00 88.62 99 LYS A CA 1
ATOM 798 C C . LYS A 1 99 ? 10.905 7.484 -13.604 1.00 88.62 99 LYS A C 1
ATOM 800 O O . LYS A 1 99 ? 11.122 8.647 -13.284 1.00 88.62 99 LYS A O 1
ATOM 805 N N . LEU A 1 100 ? 10.311 7.146 -14.745 1.00 87.06 100 LEU A N 1
ATOM 806 C CA . LEU A 1 100 ? 9.842 8.130 -15.712 1.00 87.06 100 LEU A CA 1
ATOM 807 C C . LEU A 1 100 ? 8.852 9.107 -15.056 1.00 87.06 100 LEU A C 1
ATOM 809 O O . LEU A 1 100 ? 9.030 10.318 -15.145 1.00 87.06 100 LEU A O 1
ATOM 813 N N . ASN A 1 101 ? 7.871 8.587 -14.310 1.00 86.06 101 ASN A N 1
ATOM 814 C CA . ASN A 1 101 ? 6.910 9.405 -13.569 1.00 86.06 101 ASN A CA 1
ATOM 815 C C . ASN A 1 101 ? 7.585 10.289 -12.504 1.00 86.06 101 ASN A C 1
ATOM 817 O O . ASN A 1 101 ? 7.224 11.452 -12.354 1.00 86.06 101 ASN A O 1
ATOM 821 N N . GLN A 1 102 ? 8.570 9.752 -11.774 1.00 84.38 102 GLN A N 1
ATOM 822 C CA . GLN A 1 102 ? 9.332 10.499 -10.770 1.00 84.38 102 GLN A CA 1
ATOM 823 C C . GLN A 1 102 ? 10.072 11.684 -11.403 1.00 84.38 102 GLN A C 1
ATOM 825 O O . GLN A 1 102 ? 9.939 12.806 -10.918 1.00 84.38 102 GLN A O 1
ATOM 830 N N . TYR A 1 103 ? 10.799 11.453 -12.500 1.00 80.38 103 TYR A N 1
ATOM 831 C CA . TYR A 1 103 ? 11.534 12.514 -13.185 1.00 80.38 103 TYR A CA 1
ATOM 832 C C . TYR A 1 103 ? 10.606 13.598 -13.735 1.00 80.38 103 TYR A C 1
ATOM 834 O O . TYR A 1 103 ? 10.920 14.777 -13.603 1.00 80.38 103 TYR A O 1
ATOM 842 N N . PHE A 1 104 ? 9.440 13.239 -14.283 1.00 77.88 104 PHE A N 1
ATOM 843 C CA . PHE A 1 104 ? 8.462 14.244 -14.711 1.00 77.88 104 PHE A CA 1
ATOM 844 C C . PHE A 1 104 ? 7.945 15.097 -13.544 1.00 77.88 104 PHE A C 1
ATOM 846 O O . PHE A 1 104 ? 7.895 16.318 -13.665 1.00 77.88 104 PHE A O 1
ATOM 853 N N . ILE A 1 105 ? 7.639 14.488 -12.392 1.00 77.12 105 ILE A N 1
ATOM 854 C CA . ILE A 1 105 ? 7.188 15.223 -11.197 1.00 77.12 105 ILE A CA 1
ATOM 855 C C . ILE A 1 105 ? 8.284 16.163 -10.669 1.00 77.12 105 ILE A C 1
ATOM 857 O O . ILE A 1 105 ? 8.000 17.298 -10.286 1.00 77.12 105 ILE A O 1
ATOM 861 N N . GLU A 1 106 ? 9.539 15.711 -10.625 1.00 76.25 106 GLU A N 1
ATOM 862 C CA . GLU A 1 106 ? 10.676 16.542 -10.200 1.00 76.25 106 GLU A CA 1
ATOM 863 C C . GLU A 1 106 ? 10.842 17.779 -11.095 1.00 76.25 106 GLU A C 1
ATOM 865 O O . GLU A 1 106 ? 11.126 18.865 -10.590 1.00 76.25 106 GLU A O 1
ATOM 870 N N . GLN A 1 107 ? 10.591 17.637 -12.399 1.00 68.31 107 GLN A N 1
ATOM 871 C CA . GLN A 1 107 ? 10.653 18.738 -13.361 1.00 68.31 107 GLN A CA 1
ATOM 872 C C . GLN A 1 107 ? 9.463 19.703 -13.227 1.00 68.31 107 GLN A C 1
ATOM 874 O O . GLN A 1 107 ? 9.665 20.916 -13.186 1.00 68.31 107 GLN A O 1
ATOM 879 N N . GLU A 1 108 ? 8.229 19.212 -13.079 1.00 67.69 108 GLU A N 1
ATOM 880 C CA . GLU A 1 108 ? 7.036 20.072 -12.939 1.00 67.69 108 GLU A CA 1
ATOM 881 C C . GLU A 1 108 ? 7.088 20.970 -11.698 1.00 67.69 108 GLU A C 1
ATOM 883 O O . GLU A 1 108 ? 6.689 22.137 -11.747 1.00 67.69 108 GLU A O 1
ATOM 888 N N . ASN A 1 109 ? 7.657 20.466 -10.598 1.00 61.12 109 ASN A N 1
ATOM 889 C CA . ASN A 1 109 ? 7.874 21.250 -9.381 1.00 61.12 109 ASN A CA 1
ATOM 890 C C . ASN A 1 109 ? 8.822 22.449 -9.588 1.00 61.12 109 ASN A C 1
ATOM 892 O O . ASN A 1 109 ? 8.847 23.347 -8.745 1.00 61.12 109 ASN A O 1
ATOM 896 N N . SER A 1 110 ? 9.584 22.490 -10.687 1.00 59.16 110 SER A N 1
ATOM 897 C CA . SER A 1 110 ? 10.461 23.616 -11.027 1.00 59.16 110 SER A CA 1
ATOM 898 C C . SER A 1 110 ? 9.797 24.681 -11.915 1.00 59.16 110 SER A C 1
ATOM 900 O O . SER A 1 110 ? 10.221 25.836 -11.888 1.00 59.16 110 SER A O 1
ATOM 902 N N . GLU A 1 111 ? 8.719 24.343 -12.636 1.00 54.69 111 GLU A N 1
ATOM 903 C CA . GLU A 1 111 ? 8.123 25.199 -13.681 1.00 54.69 111 GLU A CA 1
ATOM 904 C C . GLU A 1 111 ? 6.692 25.712 -13.365 1.00 54.69 111 GLU A C 1
ATOM 906 O O . GLU A 1 111 ? 6.105 26.420 -14.182 1.00 54.69 111 GLU A O 1
ATOM 911 N N . ASN A 1 112 ? 6.126 25.449 -12.173 1.00 49.09 112 ASN A N 1
ATOM 912 C CA . ASN A 1 112 ? 4.768 25.889 -11.763 1.00 49.09 112 ASN A CA 1
ATOM 913 C C . ASN A 1 112 ? 3.659 25.544 -12.790 1.00 49.09 112 ASN A C 1
ATOM 915 O O . ASN A 1 112 ? 2.703 26.307 -12.968 1.00 49.09 112 ASN A O 1
ATOM 919 N N . SER A 1 113 ? 3.780 24.414 -13.487 1.00 46.47 113 SER A N 1
ATOM 920 C CA . SER A 1 113 ? 2.827 23.977 -14.510 1.00 46.47 113 SER A CA 1
ATOM 921 C C . SER A 1 113 ? 1.777 23.002 -13.953 1.00 46.47 113 SER A C 1
ATOM 923 O O . SER A 1 113 ? 1.874 22.491 -12.837 1.00 46.47 113 SER A O 1
ATOM 925 N N . ILE A 1 114 ? 0.699 22.816 -14.720 1.00 49.97 114 ILE A N 1
ATOM 926 C CA . ILE A 1 114 ? -0.421 21.918 -14.411 1.00 49.97 114 ILE A CA 1
ATOM 927 C C . ILE A 1 114 ? 0.103 20.478 -14.347 1.00 49.97 114 ILE A C 1
ATOM 929 O O . ILE A 1 114 ? 0.707 20.019 -15.309 1.00 49.97 114 ILE A O 1
ATOM 933 N N . THR A 1 115 ? -0.180 19.773 -13.247 1.00 53.25 115 THR A N 1
ATOM 934 C CA . THR A 1 115 ? 0.286 18.400 -12.999 1.00 53.25 115 THR A CA 1
ATOM 935 C C . THR A 1 115 ? -0.123 17.451 -14.124 1.00 53.25 115 THR A C 1
ATOM 937 O O . THR A 1 115 ? -1.326 17.249 -14.342 1.00 53.25 115 THR A O 1
ATOM 940 N N . SER A 1 116 ? 0.845 16.842 -14.805 1.00 54.44 116 SER A N 1
ATOM 941 C CA . SER A 1 116 ? 0.579 15.792 -15.787 1.00 54.44 116 SER A CA 1
ATOM 942 C C . SER A 1 116 ? -0.087 14.584 -15.118 1.00 54.44 116 SER A C 1
ATOM 944 O O . SER A 1 116 ? 0.173 14.291 -13.944 1.00 54.44 116 SER A O 1
ATOM 946 N N . PRO A 1 117 ? -0.973 13.859 -15.826 1.00 57.59 117 PRO A N 1
ATOM 947 C CA . PRO A 1 117 ? -1.550 12.638 -15.285 1.00 57.59 117 PRO A CA 1
ATOM 948 C C . PRO A 1 117 ? -0.436 11.621 -14.977 1.00 57.59 117 PRO A C 1
ATOM 950 O O . PRO A 1 117 ? 0.523 11.519 -15.745 1.00 57.59 117 PRO A O 1
ATOM 953 N N . PRO A 1 118 ? -0.551 10.851 -13.879 1.00 67.69 118 PRO A N 1
ATOM 954 C CA . PRO A 1 118 ? 0.469 9.880 -13.510 1.00 67.69 118 PRO A CA 1
ATOM 955 C C . PRO A 1 118 ? 0.634 8.830 -14.613 1.00 67.69 118 PRO A C 1
ATOM 957 O O . PRO A 1 118 ? -0.346 8.276 -15.110 1.00 67.69 118 PRO A O 1
ATOM 960 N N . ILE A 1 119 ? 1.885 8.527 -14.961 1.00 77.44 119 ILE A N 1
ATOM 961 C CA . ILE A 1 119 ? 2.222 7.512 -15.977 1.00 77.44 119 ILE A CA 1
ATOM 962 C C . ILE A 1 119 ? 1.842 6.105 -15.501 1.00 77.44 119 ILE A C 1
ATOM 964 O O . ILE A 1 119 ? 1.486 5.228 -16.292 1.00 77.44 119 ILE A O 1
ATOM 968 N N . LEU A 1 120 ? 1.903 5.879 -14.187 1.00 88.12 120 LEU A N 1
ATOM 969 C CA . LEU A 1 120 ? 1.513 4.612 -13.587 1.00 88.12 120 LEU A CA 1
ATOM 970 C C . LEU A 1 120 ? 0.005 4.384 -13.742 1.00 88.12 120 LEU A C 1
ATOM 972 O O . LEU A 1 120 ? -0.819 5.233 -13.417 1.00 88.12 120 LEU A O 1
ATOM 976 N N . CYS A 1 121 ? -0.345 3.199 -14.230 1.00 87.12 121 CYS A N 1
ATOM 977 C CA . CYS A 1 121 ? -1.713 2.792 -14.529 1.00 87.12 121 CYS A CA 1
ATOM 978 C C . CYS A 1 121 ? -1.887 1.308 -14.180 1.00 87.12 121 CYS A C 1
ATOM 980 O O . CYS A 1 121 ? -0.923 0.654 -13.765 1.00 87.12 121 CYS A O 1
ATOM 982 N N . GLY A 1 122 ? -3.090 0.752 -14.360 1.00 88.31 122 GLY A N 1
ATOM 983 C CA . GLY A 1 122 ? -3.369 -0.640 -14.005 1.00 88.31 122 GLY A CA 1
ATOM 984 C C . GLY A 1 122 ? -2.413 -1.651 -14.634 1.00 88.31 122 GLY A C 1
ATOM 985 O O . GLY A 1 122 ? -2.055 -2.616 -13.964 1.00 88.31 122 GLY A O 1
ATOM 986 N N . PHE A 1 123 ? -1.935 -1.411 -15.863 1.00 89.12 123 PHE A N 1
ATOM 987 C CA . PHE A 1 123 ? -0.932 -2.266 -16.509 1.00 89.12 123 PHE A CA 1
ATOM 988 C C . PHE A 1 123 ? 0.346 -2.351 -15.671 1.00 89.12 123 PHE A C 1
ATOM 990 O O . PHE A 1 123 ? 0.787 -3.440 -15.318 1.00 89.12 123 PHE A O 1
ATOM 997 N N . HIS A 1 124 ? 0.893 -1.200 -15.279 1.00 91.50 124 HIS A N 1
ATOM 998 C CA . HIS A 1 124 ? 2.099 -1.132 -14.462 1.00 91.50 124 HIS A CA 1
ATOM 999 C C . HIS A 1 124 ? 1.883 -1.807 -13.098 1.00 91.50 124 HIS A C 1
ATOM 1001 O O . HIS A 1 124 ? 2.736 -2.566 -12.638 1.00 91.50 124 HIS A O 1
ATOM 1007 N N . TYR A 1 125 ? 0.725 -1.596 -12.464 1.00 93.31 125 TYR A N 1
ATOM 1008 C CA . TYR A 1 125 ? 0.396 -2.258 -11.197 1.00 93.31 125 TYR A CA 1
ATOM 1009 C C . TYR A 1 125 ? 0.284 -3.779 -11.338 1.00 93.31 125 TYR A C 1
ATOM 1011 O O . TYR A 1 125 ? 0.707 -4.499 -10.436 1.00 93.31 125 TYR A O 1
ATOM 1019 N N . LEU A 1 126 ? -0.232 -4.271 -12.467 1.00 92.25 126 LEU A N 1
ATOM 1020 C CA . LEU A 1 126 ? -0.267 -5.695 -12.796 1.00 92.25 126 LEU A CA 1
ATOM 1021 C C . LEU A 1 126 ? 1.149 -6.261 -12.991 1.00 92.25 126 LEU A C 1
ATOM 1023 O O . LEU A 1 126 ? 1.447 -7.326 -12.450 1.00 92.25 126 LEU A O 1
ATOM 1027 N N . CYS A 1 127 ? 2.049 -5.538 -13.667 1.00 91.69 127 CYS A N 1
ATOM 1028 C CA . CYS A 1 127 ? 3.456 -5.937 -13.777 1.00 91.69 127 CYS A CA 1
ATOM 1029 C C . CYS A 1 127 ? 4.105 -6.056 -12.384 1.00 91.69 127 CYS A C 1
ATOM 1031 O O . CYS A 1 127 ? 4.673 -7.095 -12.040 1.00 91.69 127 CYS A O 1
ATOM 1033 N N . ALA A 1 128 ? 3.949 -5.047 -11.521 1.00 94.00 128 ALA A N 1
ATOM 1034 C CA . ALA A 1 128 ? 4.458 -5.110 -10.149 1.00 94.00 128 ALA A CA 1
ATOM 1035 C C . ALA A 1 128 ? 3.817 -6.251 -9.330 1.00 94.00 128 ALA A C 1
ATOM 1037 O O . ALA A 1 128 ? 4.493 -6.925 -8.549 1.00 94.00 128 ALA A O 1
ATOM 1038 N N . PHE A 1 129 ? 2.523 -6.517 -9.537 1.00 93.44 129 PHE A N 1
ATOM 1039 C CA . PHE A 1 129 ? 1.800 -7.633 -8.922 1.00 93.44 129 PHE A CA 1
ATOM 1040 C C . PHE A 1 129 ? 2.384 -8.991 -9.314 1.00 93.44 129 PHE A C 1
ATOM 1042 O O . PHE A 1 129 ? 2.576 -9.843 -8.441 1.00 93.44 129 PHE A O 1
ATOM 1049 N N . HIS A 1 130 ? 2.729 -9.188 -10.585 1.00 90.19 130 HIS A N 1
ATOM 1050 C CA . HIS A 1 130 ? 3.291 -10.446 -11.071 1.00 90.19 130 HIS A CA 1
ATOM 1051 C C . HIS A 1 130 ? 4.787 -10.606 -10.797 1.00 90.19 130 HIS A C 1
ATOM 1053 O O . HIS A 1 130 ? 5.230 -11.733 -10.617 1.00 90.19 130 HIS A O 1
ATOM 1059 N N . SER A 1 131 ? 5.541 -9.518 -10.648 1.00 91.06 131 SER A N 1
ATOM 1060 C CA . SER A 1 131 ? 6.982 -9.561 -10.375 1.00 91.06 131 SER A CA 1
ATOM 1061 C C . SER A 1 131 ? 7.363 -10.470 -9.192 1.00 91.06 131 SER A C 1
ATOM 1063 O O . SER A 1 131 ? 6.719 -10.460 -8.140 1.00 91.06 131 SER A O 1
ATOM 1065 N N . HIS A 1 132 ? 8.450 -11.228 -9.330 1.00 88.44 132 HIS A N 1
ATOM 1066 C CA . HIS A 1 132 ? 9.050 -11.991 -8.233 1.00 88.44 132 HIS A CA 1
ATOM 1067 C C . HIS A 1 132 ? 10.056 -11.155 -7.427 1.00 88.44 132 HIS A C 1
ATOM 1069 O O . HIS A 1 132 ? 10.197 -11.385 -6.226 1.00 88.44 132 HIS A O 1
ATOM 1075 N N . SER A 1 133 ? 10.666 -10.138 -8.039 1.00 89.69 133 SER A N 1
ATOM 1076 C CA . SER A 1 133 ? 11.674 -9.259 -7.430 1.00 89.69 133 SER A CA 1
ATOM 1077 C C . SER A 1 133 ? 11.068 -8.007 -6.765 1.00 89.69 133 SER A C 1
ATOM 1079 O O . SER A 1 133 ? 11.523 -6.880 -6.965 1.00 89.69 133 SER A O 1
ATOM 1081 N N . LYS A 1 134 ? 9.989 -8.171 -5.977 1.00 91.12 134 LYS A N 1
ATOM 1082 C CA . LYS A 1 134 ? 9.284 -7.043 -5.322 1.00 91.12 134 LYS A CA 1
ATOM 1083 C C . LYS A 1 134 ? 10.143 -6.317 -4.279 1.00 91.12 134 LYS A C 1
ATOM 1085 O O . LYS A 1 134 ? 9.969 -5.116 -4.091 1.00 91.12 134 LYS A O 1
ATOM 1090 N N . ASN A 1 135 ? 11.030 -7.030 -3.579 1.00 90.44 135 ASN A N 1
ATOM 1091 C CA . ASN A 1 135 ? 11.917 -6.423 -2.580 1.00 90.44 135 ASN A CA 1
ATOM 1092 C C . ASN A 1 135 ? 12.931 -5.505 -3.267 1.00 90.44 135 ASN A C 1
ATOM 1094 O O . ASN A 1 135 ? 13.096 -4.349 -2.887 1.00 90.44 135 ASN A O 1
ATOM 1098 N N . GLU A 1 136 ? 13.566 -6.021 -4.315 1.00 89.94 136 GLU A N 1
ATOM 1099 C CA . GLU A 1 136 ? 14.534 -5.326 -5.151 1.00 89.94 136 GLU A CA 1
ATOM 1100 C C . GLU A 1 136 ? 13.883 -4.097 -5.786 1.00 89.94 136 GLU A C 1
ATOM 1102 O O . GLU A 1 136 ? 14.452 -3.011 -5.746 1.00 89.94 136 GLU A O 1
ATOM 1107 N N . LEU A 1 137 ? 12.647 -4.231 -6.275 1.00 91.19 137 LEU A N 1
ATOM 1108 C CA . LEU A 1 137 ? 11.871 -3.126 -6.829 1.00 91.19 137 LEU A CA 1
ATOM 1109 C C . LEU A 1 137 ? 11.655 -1.986 -5.820 1.00 91.19 137 LEU A C 1
ATOM 1111 O O . LEU A 1 137 ? 11.898 -0.824 -6.137 1.00 91.19 137 LEU A O 1
ATOM 1115 N N . ILE A 1 138 ? 11.228 -2.309 -4.594 1.00 91.56 138 ILE A N 1
ATOM 1116 C CA . ILE A 1 138 ? 11.032 -1.325 -3.515 1.00 91.56 138 ILE A CA 1
ATOM 1117 C C . ILE A 1 138 ? 12.352 -0.647 -3.127 1.00 91.56 138 ILE A C 1
ATOM 1119 O O . ILE A 1 138 ? 12.377 0.569 -2.914 1.00 91.56 138 ILE A O 1
ATOM 1123 N N . ASN A 1 139 ? 13.438 -1.421 -3.054 1.00 90.06 139 ASN A N 1
ATOM 1124 C CA . ASN A 1 139 ? 14.765 -0.922 -2.705 1.00 90.06 139 ASN A CA 1
ATOM 1125 C C . ASN A 1 139 ? 15.312 0.021 -3.784 1.00 90.06 139 ASN A C 1
ATOM 1127 O O . ASN A 1 139 ? 15.729 1.129 -3.462 1.00 90.06 139 ASN A O 1
ATOM 1131 N N . ASN A 1 140 ? 15.241 -0.369 -5.059 1.00 89.50 140 ASN A N 1
ATOM 1132 C CA . ASN A 1 140 ? 15.721 0.443 -6.182 1.00 89.50 140 ASN A CA 1
ATOM 1133 C C . ASN A 1 140 ? 14.896 1.726 -6.385 1.00 89.50 140 ASN A C 1
ATOM 1135 O O . ASN A 1 140 ? 15.414 2.734 -6.869 1.00 89.50 140 ASN A O 1
ATOM 1139 N N . LEU A 1 141 ? 13.620 1.722 -5.987 1.00 89.94 141 LEU A N 1
ATOM 1140 C CA . LEU A 1 141 ? 12.777 2.923 -5.959 1.00 89.94 141 LEU A CA 1
ATOM 1141 C C . LEU A 1 141 ? 12.982 3.788 -4.707 1.00 89.94 141 LEU A C 1
ATOM 1143 O O . LEU A 1 141 ? 12.347 4.832 -4.594 1.00 89.94 141 LEU A O 1
ATOM 1147 N N . ASN A 1 142 ? 13.847 3.383 -3.767 1.00 88.88 142 ASN A N 1
ATOM 1148 C CA . ASN A 1 142 ? 14.136 4.121 -2.533 1.00 88.88 142 ASN A CA 1
ATOM 1149 C C . ASN A 1 142 ? 12.879 4.475 -1.709 1.00 88.88 142 ASN A C 1
ATOM 1151 O O . ASN A 1 142 ? 12.839 5.474 -0.989 1.00 88.88 142 ASN A O 1
ATOM 1155 N N . ILE A 1 143 ? 11.833 3.645 -1.783 1.00 88.00 143 ILE A N 1
ATOM 1156 C CA . ILE A 1 143 ? 10.544 3.932 -1.132 1.00 88.00 143 ILE A CA 1
ATOM 1157 C C . ILE A 1 143 ? 10.691 3.966 0.394 1.00 88.00 143 ILE A C 1
ATOM 1159 O O . ILE A 1 143 ? 10.124 4.829 1.061 1.00 88.00 143 ILE A O 1
ATOM 1163 N N . LEU A 1 144 ? 11.474 3.043 0.960 1.00 86.50 144 LEU A N 1
ATOM 1164 C CA . LEU A 1 144 ? 11.634 2.909 2.411 1.00 86.50 144 LEU A CA 1
ATOM 1165 C C . LEU A 1 144 ? 12.565 3.958 3.034 1.00 86.50 144 LEU A C 1
ATOM 1167 O O . LEU A 1 144 ? 12.468 4.206 4.234 1.00 86.50 144 LEU A O 1
ATOM 1171 N N . SER A 1 145 ? 13.465 4.556 2.250 1.00 85.00 145 SER A N 1
ATOM 1172 C CA . SER A 1 145 ? 14.413 5.573 2.724 1.00 85.00 145 SER A CA 1
ATOM 1173 C C . SER A 1 145 ? 13.841 6.993 2.676 1.00 85.00 145 SER A C 1
ATOM 1175 O O . SER A 1 145 ? 14.397 7.898 3.299 1.00 85.00 145 SER A O 1
ATOM 1177 N N . SER A 1 146 ? 12.714 7.195 1.989 1.00 83.12 146 SER A N 1
ATOM 1178 C CA . SER A 1 146 ? 12.057 8.495 1.895 1.00 83.12 146 SER A CA 1
ATOM 1179 C C . SER A 1 146 ? 11.326 8.868 3.189 1.00 83.12 146 SER A C 1
ATOM 1181 O O . SER A 1 146 ? 10.422 8.176 3.658 1.00 83.12 146 SER A O 1
ATOM 1183 N N . THR A 1 147 ? 11.690 10.019 3.758 1.00 80.00 147 THR A N 1
ATOM 1184 C CA . THR A 1 147 ? 11.052 10.583 4.960 1.00 80.00 147 THR A CA 1
ATOM 1185 C C . THR A 1 147 ? 9.696 11.233 4.667 1.00 80.00 147 THR A C 1
ATOM 1187 O O . THR A 1 147 ? 8.889 11.419 5.577 1.00 80.00 147 THR A O 1
ATOM 1190 N N . SER A 1 148 ? 9.418 11.554 3.402 1.00 86.81 148 SER A N 1
ATOM 1191 C CA . SER A 1 148 ? 8.180 12.192 2.942 1.00 86.81 148 SER A CA 1
ATOM 1192 C C . SER A 1 148 ? 7.174 11.207 2.333 1.00 86.81 148 SER A C 1
ATOM 1194 O O . SER A 1 148 ? 6.137 11.629 1.819 1.00 86.81 148 SER A O 1
ATOM 1196 N N . PHE A 1 149 ? 7.447 9.898 2.402 1.00 90.31 149 PHE A N 1
ATOM 1197 C CA . PHE A 1 149 ? 6.602 8.871 1.801 1.00 90.31 149 PHE A CA 1
ATOM 1198 C C . PHE A 1 149 ? 5.301 8.644 2.587 1.00 90.31 149 PHE A C 1
ATOM 1200 O O . PHE A 1 149 ? 5.257 7.894 3.565 1.00 90.31 149 PHE A O 1
ATOM 1207 N N . ASN A 1 150 ? 4.220 9.291 2.148 1.00 92.00 150 ASN A N 1
ATOM 1208 C CA . ASN A 1 150 ? 2.890 9.156 2.743 1.00 92.00 150 ASN A CA 1
ATOM 1209 C C . ASN A 1 150 ? 1.981 8.204 1.936 1.00 92.00 150 ASN A C 1
ATOM 1211 O O . ASN A 1 150 ? 2.358 7.670 0.893 1.00 92.00 150 ASN A O 1
ATOM 1215 N N . TRP A 1 151 ? 0.752 7.987 2.418 1.00 93.94 151 TRP A N 1
ATOM 1216 C CA . TRP A 1 151 ? -0.209 7.088 1.768 1.00 93.94 151 TRP A CA 1
ATOM 1217 C C . TRP A 1 151 ? -0.567 7.509 0.338 1.00 93.94 151 TRP A C 1
ATOM 1219 O O . TRP A 1 151 ? -0.718 6.647 -0.518 1.00 93.94 151 TRP A O 1
ATOM 1229 N N . SER A 1 152 ? -0.641 8.812 0.056 1.00 90.81 152 SER A N 1
ATOM 1230 C CA . SER A 1 152 ? -0.904 9.314 -1.297 1.00 90.81 152 SER A CA 1
ATOM 1231 C C . SER A 1 152 ? 0.198 8.878 -2.265 1.00 90.81 152 SER A C 1
ATOM 1233 O O . SER A 1 152 ? -0.096 8.347 -3.334 1.00 90.81 152 SER A O 1
ATOM 1235 N N . ASN A 1 153 ? 1.471 8.989 -1.858 1.00 89.75 153 ASN A N 1
ATOM 1236 C CA . ASN A 1 153 ? 2.595 8.461 -2.638 1.00 89.75 153 ASN A CA 1
ATOM 1237 C C . ASN A 1 153 ? 2.476 6.941 -2.828 1.00 89.75 153 ASN A C 1
ATOM 1239 O O . ASN A 1 153 ? 2.630 6.444 -3.942 1.00 89.75 153 ASN A O 1
ATOM 1243 N N . GLY A 1 154 ? 2.133 6.205 -1.766 1.00 92.06 154 GLY A N 1
ATOM 1244 C CA . GLY A 1 154 ? 1.867 4.766 -1.844 1.00 92.06 154 GLY A CA 1
ATOM 1245 C C . GLY A 1 154 ? 0.773 4.406 -2.855 1.00 92.06 154 GLY A C 1
ATOM 1246 O O . GLY A 1 154 ? 0.956 3.489 -3.656 1.00 92.06 154 GLY A O 1
ATOM 1247 N N . CYS A 1 155 ? -0.326 5.161 -2.874 1.00 91.25 155 CYS A N 1
ATOM 1248 C CA . CYS A 1 155 ? -1.409 4.987 -3.837 1.00 91.25 155 CYS A CA 1
ATOM 1249 C C . CYS A 1 155 ? -0.967 5.271 -5.273 1.00 91.25 155 CYS A C 1
ATOM 1251 O O . CYS A 1 155 ? -1.332 4.513 -6.170 1.00 91.25 155 CYS A O 1
ATOM 1253 N N . LEU A 1 156 ? -0.154 6.304 -5.510 1.00 89.31 156 LEU A N 1
ATOM 1254 C CA . LEU A 1 156 ? 0.388 6.589 -6.845 1.00 89.31 156 LEU A CA 1
ATOM 1255 C C . LEU A 1 156 ? 1.251 5.430 -7.367 1.00 89.31 156 LEU A C 1
ATOM 1257 O O . LEU A 1 156 ? 1.161 5.066 -8.539 1.00 89.31 156 LEU A O 1
ATOM 1261 N N . HIS A 1 157 ? 2.009 4.786 -6.481 1.00 91.69 157 HIS A N 1
ATOM 1262 C CA . HIS A 1 157 ? 2.771 3.571 -6.778 1.00 91.69 157 HIS A CA 1
ATOM 1263 C C . HIS A 1 157 ? 1.917 2.288 -6.836 1.00 91.69 157 HIS A C 1
ATOM 1265 O O . HIS A 1 157 ? 2.429 1.197 -7.088 1.00 91.69 157 HIS A O 1
ATOM 1271 N N . GLY A 1 158 ? 0.608 2.366 -6.595 1.00 91.94 158 GLY A N 1
ATOM 1272 C CA . GLY A 1 158 ? -0.254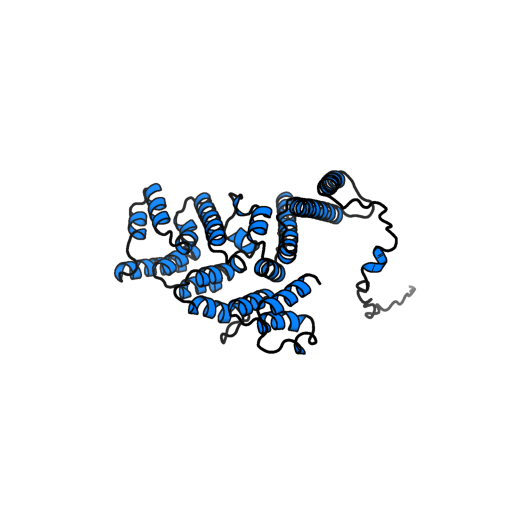 1.185 -6.611 1.00 91.94 158 GLY A CA 1
ATOM 1273 C C . GLY A 1 158 ? 0.066 0.180 -5.504 1.00 91.94 158 GLY A C 1
ATOM 1274 O O . GLY A 1 158 ? -0.285 -0.991 -5.638 1.00 91.94 158 GLY A O 1
ATOM 1275 N N . LEU A 1 159 ? 0.755 0.600 -4.436 1.00 92.69 159 LEU A N 1
ATOM 1276 C CA . LEU A 1 159 ? 1.287 -0.281 -3.391 1.00 92.69 159 LEU A CA 1
ATOM 1277 C C . LEU A 1 159 ? 0.203 -1.150 -2.740 1.00 92.69 159 LEU A C 1
ATOM 1279 O O . LEU A 1 159 ? 0.465 -2.292 -2.357 1.00 92.69 159 LEU A O 1
ATOM 1283 N N . GLY A 1 160 ? -1.030 -0.641 -2.656 1.00 91.56 160 GLY A N 1
ATOM 1284 C CA . GLY A 1 160 ? -2.167 -1.404 -2.145 1.00 91.56 160 GLY A CA 1
ATOM 1285 C C . GLY A 1 160 ? -2.494 -2.643 -2.984 1.00 91.56 160 GLY A C 1
ATOM 1286 O O . GLY A 1 160 ? -3.014 -3.612 -2.439 1.00 91.56 160 GLY A O 1
ATOM 1287 N N . TRP A 1 161 ? -2.164 -2.643 -4.278 1.00 91.69 161 TRP A N 1
ATOM 1288 C CA . TRP A 1 161 ? -2.504 -3.724 -5.203 1.00 91.69 161 TRP A CA 1
ATOM 1289 C C . TRP A 1 161 ? -1.542 -4.902 -5.169 1.00 91.69 161 TRP A C 1
ATOM 1291 O O . TRP A 1 161 ? -1.999 -6.031 -5.309 1.00 91.69 161 TRP A O 1
ATOM 1301 N N . TRP A 1 162 ? -0.242 -4.656 -4.998 1.00 91.69 162 TRP A N 1
ATOM 1302 C CA . TRP A 1 162 ? 0.789 -5.661 -5.283 1.00 91.69 162 TRP A CA 1
ATOM 1303 C C . TRP A 1 162 ? 1.699 -6.028 -4.106 1.00 91.69 162 TRP A C 1
ATOM 1305 O O . TRP A 1 162 ? 2.475 -6.985 -4.203 1.00 91.69 162 TRP A O 1
ATOM 1315 N N . ILE A 1 163 ? 1.612 -5.339 -2.964 1.00 86.31 163 ILE A N 1
ATOM 1316 C CA . ILE A 1 163 ? 2.373 -5.737 -1.773 1.00 86.31 163 ILE A CA 1
ATOM 1317 C C . ILE A 1 163 ? 1.625 -6.834 -1.010 1.00 86.31 163 ILE A C 1
ATOM 1319 O O . ILE A 1 163 ? 0.674 -6.579 -0.267 1.00 86.31 163 ILE A O 1
ATOM 1323 N N . HIS A 1 164 ? 2.120 -8.066 -1.130 1.00 79.25 164 HIS A N 1
ATOM 1324 C CA . HIS A 1 164 ? 1.561 -9.228 -0.424 1.00 79.25 164 HIS A CA 1
ATOM 1325 C C . HIS A 1 164 ? 2.516 -9.863 0.590 1.00 79.25 164 HIS A C 1
ATOM 1327 O O . HIS A 1 164 ? 2.057 -10.561 1.492 1.00 79.25 164 HIS A O 1
ATOM 1333 N N . ASN A 1 165 ? 3.826 -9.614 0.485 1.00 84.19 165 ASN A N 1
ATOM 1334 C CA . ASN A 1 165 ? 4.797 -10.099 1.465 1.00 84.19 165 ASN A CA 1
ATOM 1335 C C . ASN A 1 165 ? 4.549 -9.410 2.816 1.00 84.19 165 ASN A C 1
ATOM 1337 O O . ASN A 1 165 ? 4.568 -8.183 2.896 1.00 84.19 165 ASN A O 1
ATOM 1341 N N . SER A 1 166 ? 4.332 -10.196 3.874 1.00 85.31 166 SER A N 1
ATOM 1342 C CA . SER A 1 166 ? 4.042 -9.695 5.222 1.00 85.31 166 SER A CA 1
ATOM 1343 C C . SER A 1 166 ? 5.119 -8.759 5.773 1.00 85.31 166 SER A C 1
ATOM 1345 O O . SER A 1 166 ? 4.787 -7.794 6.463 1.00 85.31 166 SER A O 1
ATOM 1347 N N . GLU A 1 167 ? 6.391 -9.018 5.468 1.00 89.44 167 GLU A N 1
ATOM 1348 C CA . GLU A 1 167 ? 7.515 -8.210 5.937 1.00 89.44 167 GLU A CA 1
ATOM 1349 C C . GLU A 1 167 ? 7.547 -6.849 5.237 1.00 89.44 167 GLU A C 1
ATOM 1351 O O . GLU A 1 167 ? 7.437 -5.822 5.909 1.00 89.44 167 GLU A O 1
ATOM 1356 N N . LEU A 1 168 ? 7.572 -6.829 3.897 1.00 89.00 168 LEU A N 1
ATOM 1357 C CA . LEU A 1 168 ? 7.512 -5.586 3.115 1.00 89.00 168 LEU A CA 1
ATOM 1358 C C . LEU A 1 168 ? 6.274 -4.757 3.453 1.00 89.00 168 LEU A C 1
ATOM 1360 O O . LEU A 1 168 ? 6.359 -3.546 3.638 1.00 89.00 168 LEU A O 1
ATOM 1364 N N . LYS A 1 169 ? 5.115 -5.414 3.565 1.00 89.31 169 LYS A N 1
ATOM 1365 C CA . LYS A 1 169 ? 3.857 -4.760 3.927 1.00 89.31 169 LYS A CA 1
ATOM 1366 C C . LYS A 1 169 ? 3.975 -4.076 5.285 1.00 89.31 169 LYS A C 1
ATOM 1368 O O . LYS A 1 169 ? 3.534 -2.944 5.437 1.00 89.31 169 LYS A O 1
ATOM 1373 N N . THR A 1 170 ? 4.605 -4.732 6.258 1.00 92.12 170 THR A N 1
ATOM 1374 C CA . THR A 1 170 ? 4.840 -4.142 7.580 1.00 92.12 170 THR A CA 1
ATOM 1375 C C . THR A 1 170 ? 5.764 -2.931 7.493 1.00 92.12 170 THR A C 1
ATOM 1377 O O . THR A 1 170 ? 5.414 -1.872 8.007 1.00 92.12 170 THR A O 1
ATOM 1380 N N . GLN A 1 171 ? 6.900 -3.056 6.801 1.00 93.25 171 GLN A N 1
ATOM 1381 C CA . GLN A 1 171 ? 7.875 -1.971 6.653 1.00 93.25 171 GLN A CA 1
ATOM 1382 C C . GLN A 1 171 ? 7.260 -0.734 5.983 1.00 93.25 171 GLN A C 1
ATOM 1384 O O . GLN A 1 171 ? 7.365 0.370 6.510 1.00 93.25 171 GLN A O 1
ATOM 1389 N N . ILE A 1 172 ? 6.550 -0.921 4.869 1.00 93.56 172 ILE A N 1
ATOM 1390 C CA . ILE A 1 172 ? 5.941 0.171 4.099 1.00 93.56 172 ILE A CA 1
ATOM 1391 C C . ILE A 1 172 ? 4.867 0.889 4.917 1.00 93.56 172 ILE A C 1
ATOM 1393 O O . ILE A 1 172 ? 4.854 2.118 4.975 1.00 93.56 172 ILE A O 1
ATOM 1397 N N . LEU A 1 173 ? 3.986 0.149 5.594 1.00 94.19 173 LEU A N 1
ATOM 1398 C CA . LEU A 1 173 ? 2.928 0.767 6.396 1.00 94.19 173 LEU A CA 1
ATOM 1399 C C . LEU A 1 173 ? 3.480 1.469 7.635 1.00 94.19 173 LEU A C 1
ATOM 1401 O O . LEU A 1 173 ? 2.933 2.493 8.033 1.00 94.19 173 LEU A O 1
ATOM 1405 N N . GLU A 1 174 ? 4.576 0.982 8.222 1.00 94.31 174 GLU A N 1
ATOM 1406 C CA . GLU A 1 174 ? 5.278 1.718 9.273 1.00 94.31 174 GLU A CA 1
ATOM 1407 C C . GLU A 1 174 ? 5.900 3.015 8.765 1.00 94.31 174 GLU A C 1
ATOM 1409 O O . GLU A 1 174 ? 5.792 4.033 9.448 1.00 94.31 174 GLU A O 1
ATOM 1414 N N . THR A 1 175 ? 6.544 2.995 7.596 1.00 95.06 175 THR A N 1
ATOM 1415 C CA . THR A 1 175 ? 7.102 4.204 6.974 1.00 95.06 175 THR A CA 1
ATOM 1416 C C . THR A 1 175 ? 6.001 5.232 6.729 1.00 95.06 175 THR A C 1
ATOM 1418 O O . THR A 1 175 ? 6.130 6.378 7.161 1.00 95.06 175 THR A O 1
ATOM 1421 N N . ILE A 1 176 ? 4.866 4.806 6.168 1.00 95.56 176 ILE A N 1
ATOM 1422 C CA . ILE A 1 176 ? 3.703 5.671 5.937 1.00 95.56 176 ILE A CA 1
ATOM 1423 C C . ILE A 1 176 ? 3.129 6.201 7.260 1.00 95.56 176 ILE A C 1
ATOM 1425 O O . ILE A 1 176 ? 2.858 7.397 7.376 1.00 95.56 176 ILE A O 1
ATOM 1429 N N . ALA A 1 177 ? 2.981 5.351 8.282 1.00 95.12 177 ALA A N 1
ATOM 1430 C CA . ALA A 1 177 ? 2.471 5.757 9.592 1.00 95.12 177 ALA A CA 1
ATOM 1431 C C . ALA A 1 177 ? 3.381 6.795 10.269 1.00 95.12 177 ALA A C 1
ATOM 1433 O O . ALA A 1 177 ? 2.899 7.779 10.833 1.00 95.12 177 ALA A O 1
ATOM 1434 N N . LYS A 1 178 ? 4.704 6.588 10.203 1.00 93.94 178 LYS A N 1
ATOM 1435 C CA . LYS A 1 178 ? 5.709 7.525 10.724 1.00 93.94 178 LYS A CA 1
ATOM 1436 C C . LYS A 1 178 ? 5.654 8.852 9.976 1.00 93.94 178 LYS A C 1
ATOM 1438 O O . LYS A 1 178 ? 5.601 9.886 10.635 1.00 93.94 178 LYS A O 1
ATOM 1443 N N . CYS A 1 179 ? 5.598 8.821 8.644 1.00 94.75 179 CYS A N 1
ATOM 1444 C CA . CYS A 1 179 ? 5.486 10.021 7.820 1.00 94.75 179 CYS A CA 1
ATOM 1445 C C . CYS A 1 179 ? 4.226 10.828 8.182 1.00 94.75 179 CYS A C 1
ATOM 1447 O O . CYS A 1 179 ? 4.314 12.015 8.487 1.00 94.75 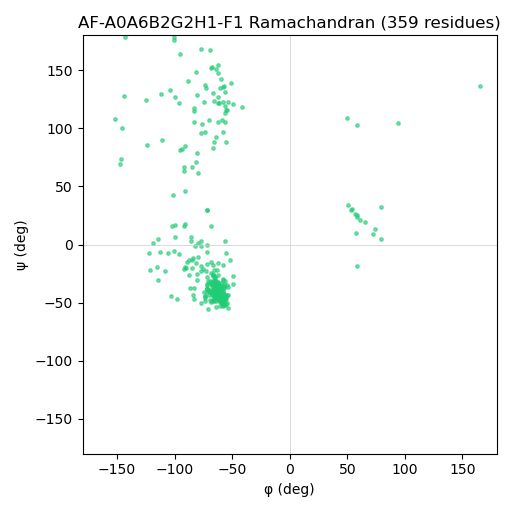179 CYS A O 1
ATOM 1449 N N . GLN A 1 180 ? 3.060 10.177 8.270 1.00 93.62 180 GLN A N 1
ATOM 1450 C CA . GLN A 1 180 ? 1.808 10.850 8.636 1.00 93.62 180 GLN A CA 1
ATOM 1451 C C . GLN A 1 180 ? 1.833 11.453 10.040 1.00 93.62 180 GLN A C 1
ATOM 1453 O O . GLN A 1 180 ? 1.371 12.578 10.231 1.00 93.62 180 GLN A O 1
ATOM 1458 N N . TYR A 1 181 ? 2.412 10.747 11.016 1.00 94.25 181 TYR A N 1
ATOM 1459 C CA . TYR A 1 181 ? 2.606 11.319 12.345 1.00 94.25 181 TYR A CA 1
ATOM 1460 C C . TYR A 1 181 ? 3.552 12.523 12.304 1.00 94.25 181 TYR A C 1
ATOM 1462 O O . TYR A 1 181 ? 3.290 13.521 12.961 1.00 94.25 181 TYR A O 1
ATOM 1470 N N . GLN A 1 182 ? 4.640 12.467 11.538 1.00 92.19 182 GLN A N 1
ATOM 1471 C CA . GLN A 1 182 ? 5.619 13.555 11.472 1.00 92.19 182 GLN A CA 1
ATOM 1472 C C . GLN A 1 182 ? 5.052 14.846 10.866 1.00 92.19 182 GLN A C 1
ATOM 1474 O O . GLN A 1 182 ? 5.470 15.920 11.292 1.00 92.19 182 GLN A O 1
ATOM 1479 N N . LEU A 1 183 ? 4.089 14.755 9.941 1.00 89.75 183 LEU A N 1
ATOM 1480 C CA . LEU A 1 183 ? 3.486 15.921 9.284 1.00 89.75 183 LEU A CA 1
ATOM 1481 C C . LEU A 1 183 ? 2.731 16.835 10.261 1.00 89.75 183 LEU A C 1
ATOM 1483 O O . LEU A 1 183 ? 3.012 18.028 10.325 1.00 89.75 183 LEU A O 1
ATOM 1487 N N . ASN A 1 184 ? 1.798 16.279 11.039 1.00 89.88 184 ASN A N 1
ATOM 1488 C CA . ASN A 1 184 ? 0.915 17.066 11.917 1.00 89.88 184 ASN A CA 1
ATOM 1489 C C . ASN A 1 184 ? 1.167 16.828 13.413 1.00 89.88 184 ASN A C 1
ATOM 1491 O O . ASN A 1 184 ? 0.550 17.462 14.267 1.00 89.88 184 ASN A O 1
ATOM 1495 N N . GLN A 1 185 ? 2.029 15.867 13.752 1.00 91.75 185 GLN A N 1
ATOM 1496 C CA . GLN A 1 185 ? 2.210 15.324 15.101 1.00 91.75 185 GLN A CA 1
ATOM 1497 C C . GLN A 1 185 ? 0.929 14.734 15.707 1.00 91.75 185 GLN A C 1
ATOM 1499 O O . GLN A 1 185 ? 0.905 14.420 16.892 1.00 91.75 185 GLN A O 1
ATOM 1504 N N . GLU A 1 186 ? -0.157 14.571 14.953 1.00 93.50 186 GLU A N 1
ATOM 1505 C CA . GLU A 1 186 ? -1.427 14.041 15.450 1.00 93.50 186 GLU A CA 1
ATOM 1506 C C . GLU A 1 186 ? -1.410 12.501 15.459 1.00 93.50 186 GLU A C 1
ATOM 1508 O O . GLU A 1 186 ? -1.310 11.885 14.397 1.00 93.50 186 GLU A O 1
ATOM 1513 N N . PRO A 1 187 ? -1.523 11.829 16.629 1.00 95.25 187 PRO A N 1
ATOM 1514 C CA . PRO A 1 187 ? -1.444 10.367 16.690 1.00 95.25 187 PRO A CA 1
ATOM 1515 C C . PRO A 1 187 ? -2.521 9.675 15.847 1.00 95.25 187 PRO A C 1
ATOM 1517 O O . PRO A 1 187 ? -2.264 8.622 15.263 1.00 95.25 187 PRO A O 1
ATOM 1520 N N . LEU A 1 188 ? -3.709 10.286 15.752 1.00 95.00 188 LEU A N 1
ATOM 1521 C CA . LEU A 1 188 ? -4.844 9.753 14.999 1.00 95.00 188 LEU A CA 1
ATOM 1522 C C . LEU A 1 188 ? -4.580 9.676 13.492 1.00 95.00 188 LEU A C 1
ATOM 1524 O O . LEU A 1 188 ? -5.122 8.783 12.845 1.00 95.00 188 LEU A O 1
ATOM 1528 N N . ASP A 1 189 ? -3.731 10.555 12.950 1.00 95.00 189 ASP A N 1
ATOM 1529 C CA . ASP A 1 189 ? -3.364 10.539 11.529 1.00 95.00 189 ASP A CA 1
ATOM 1530 C C . ASP A 1 189 ? -2.611 9.249 11.187 1.00 95.00 189 ASP A C 1
ATOM 1532 O O . ASP A 1 189 ? -2.890 8.622 10.175 1.00 95.00 189 ASP A O 1
ATOM 1536 N N . SER A 1 190 ? -1.740 8.780 12.085 1.00 96.06 190 SER A N 1
ATOM 1537 C CA . SER A 1 190 ? -0.989 7.526 11.919 1.00 96.06 190 SER A CA 1
ATOM 1538 C C . SER A 1 190 ? -1.746 6.257 12.340 1.00 96.06 190 SER A C 1
ATOM 1540 O O . SER A 1 190 ? -1.291 5.138 12.080 1.00 96.06 190 SER A O 1
ATOM 1542 N N . ALA A 1 191 ? -2.889 6.408 13.019 1.00 96.31 191 ALA A N 1
ATOM 1543 C CA . ALA A 1 191 ? -3.579 5.308 13.692 1.00 96.31 191 ALA A CA 1
ATOM 1544 C C . ALA A 1 191 ? -4.083 4.230 12.739 1.00 96.31 191 ALA A C 1
ATOM 1546 O O . ALA A 1 191 ? -3.996 3.050 13.071 1.00 96.31 191 ALA A O 1
ATOM 1547 N N . LEU A 1 192 ? -4.534 4.619 11.547 1.00 95.81 192 LEU A N 1
ATOM 1548 C CA . LEU A 1 192 ? -5.028 3.694 10.532 1.00 95.81 192 LEU A CA 1
ATOM 1549 C C . LEU A 1 192 ? -4.004 2.597 10.229 1.00 95.81 192 LEU A C 1
ATOM 1551 O O . LEU A 1 192 ? -4.293 1.410 10.368 1.00 95.81 192 LEU A O 1
ATOM 1555 N N . PHE A 1 193 ? -2.783 2.997 9.882 1.00 95.38 193 PHE A N 1
ATOM 1556 C CA . PHE A 1 193 ? -1.733 2.069 9.480 1.00 95.38 193 PHE A CA 1
ATOM 1557 C C . PHE A 1 193 ? -1.190 1.259 10.652 1.00 95.38 193 PHE A C 1
ATOM 1559 O O . PHE A 1 193 ? -0.991 0.055 10.515 1.00 95.38 193 PHE A O 1
ATOM 1566 N N . TYR A 1 194 ? -1.043 1.855 11.839 1.00 95.56 194 TYR A N 1
ATOM 1567 C CA . TYR A 1 194 ? -0.675 1.079 13.025 1.00 95.56 194 TYR A CA 1
ATOM 1568 C C . TYR A 1 194 ? -1.748 0.060 13.423 1.00 95.56 194 TYR A C 1
ATOM 1570 O O . TYR A 1 194 ? -1.404 -1.021 13.899 1.00 95.56 194 TYR A O 1
ATOM 1578 N N . PHE A 1 195 ? -3.034 0.355 13.222 1.00 93.06 195 PHE A N 1
ATOM 1579 C CA . PHE A 1 195 ? -4.113 -0.585 13.536 1.00 93.06 195 PHE A CA 1
ATOM 1580 C C . PHE A 1 195 ? -4.141 -1.758 12.562 1.00 93.06 195 PHE A C 1
ATOM 1582 O O . PHE A 1 195 ? -4.278 -2.892 13.014 1.00 93.06 195 PHE A O 1
ATOM 1589 N N . LEU A 1 196 ? -3.896 -1.521 11.269 1.00 91.62 196 LEU A N 1
ATOM 1590 C CA . LEU A 1 196 ? -3.717 -2.601 10.288 1.00 91.62 196 LEU A CA 1
ATOM 1591 C C . LEU A 1 196 ? -2.561 -3.544 10.659 1.00 91.62 196 LEU A C 1
ATOM 1593 O O . LEU A 1 196 ? -2.626 -4.740 10.391 1.00 91.62 196 LEU A O 1
ATOM 1597 N N . LEU A 1 197 ? -1.533 -3.028 11.335 1.00 92.06 197 LEU A N 1
ATOM 1598 C CA . LEU A 1 197 ? -0.403 -3.808 11.848 1.00 92.06 197 LEU A CA 1
ATOM 1599 C C . LEU A 1 197 ? -0.651 -4.441 13.231 1.00 92.06 197 LEU A C 1
ATOM 1601 O O . LEU A 1 197 ? 0.281 -4.985 13.821 1.00 92.06 197 LEU A O 1
ATOM 1605 N N . ASN A 1 198 ? -1.866 -4.355 13.784 1.00 90.56 198 ASN A N 1
ATOM 1606 C CA . ASN A 1 198 ? -2.197 -4.756 15.160 1.00 90.56 198 ASN A CA 1
ATOM 1607 C C . ASN A 1 198 ? -1.353 -4.048 16.245 1.00 90.56 198 ASN A C 1
ATOM 1609 O O . ASN A 1 198 ? -1.183 -4.551 17.355 1.00 90.56 198 ASN A O 1
ATOM 1613 N N . LYS A 1 199 ? -0.847 -2.841 15.961 1.00 93.12 199 LYS A N 1
ATOM 1614 C CA . LYS A 1 199 ? -0.009 -2.026 16.860 1.00 93.12 199 LYS A CA 1
ATOM 1615 C C . LYS A 1 199 ? -0.800 -0.907 17.548 1.00 93.12 199 LYS A C 1
ATOM 1617 O O . LYS A 1 199 ? -0.314 0.213 17.691 1.00 93.12 199 LYS A O 1
ATOM 1622 N N . LYS A 1 200 ? -2.015 -1.203 18.028 1.00 92.50 200 LYS A N 1
ATOM 1623 C CA . LYS A 1 200 ? -2.892 -0.237 18.730 1.00 92.50 200 LYS A CA 1
ATOM 1624 C C . LYS A 1 200 ? -2.202 0.456 19.913 1.00 92.50 200 LYS A C 1
ATOM 1626 O O . LYS A 1 200 ? -2.406 1.646 20.148 1.00 92.50 200 LYS A O 1
ATOM 1631 N N . SER A 1 201 ? -1.353 -0.275 20.638 1.00 93.94 201 SER A N 1
ATOM 1632 C CA . SER A 1 201 ? -0.611 0.239 21.796 1.00 93.94 201 SER A CA 1
ATOM 1633 C C . SER A 1 201 ? 0.256 1.454 21.457 1.00 93.94 201 SER A C 1
ATOM 1635 O O . SER A 1 201 ? 0.346 2.367 22.280 1.00 93.94 201 SER A O 1
ATOM 1637 N N . VAL A 1 202 ? 0.813 1.522 20.241 1.00 95.81 202 VAL A N 1
ATOM 1638 C CA . VAL A 1 202 ? 1.621 2.658 19.768 1.00 95.81 202 VAL A CA 1
ATOM 1639 C C . VAL A 1 202 ? 0.822 3.955 19.852 1.00 95.81 202 VAL A C 1
ATOM 1641 O O . VAL A 1 202 ? 1.323 4.940 20.384 1.00 95.81 202 VAL A O 1
ATOM 1644 N N . ILE A 1 203 ? -0.449 3.945 19.448 1.00 96.44 203 ILE A N 1
ATOM 1645 C CA . ILE A 1 203 ? -1.303 5.139 19.482 1.00 96.44 203 ILE A CA 1
ATOM 1646 C C . ILE A 1 203 ? -1.545 5.619 20.911 1.00 96.44 203 ILE A C 1
ATOM 1648 O O . ILE A 1 203 ? -1.421 6.813 21.185 1.00 96.44 203 ILE A O 1
ATOM 1652 N N . SER A 1 204 ? -1.786 4.703 21.854 1.00 94.25 204 SER A N 1
ATOM 1653 C CA . SER A 1 204 ? -1.916 5.077 23.269 1.00 94.25 204 SER A CA 1
ATOM 1654 C C . SER A 1 204 ? -0.635 5.722 23.822 1.00 94.25 204 SER A C 1
ATOM 1656 O O . SER A 1 204 ? -0.699 6.716 24.544 1.00 94.25 204 SER A O 1
ATOM 1658 N N . ILE A 1 205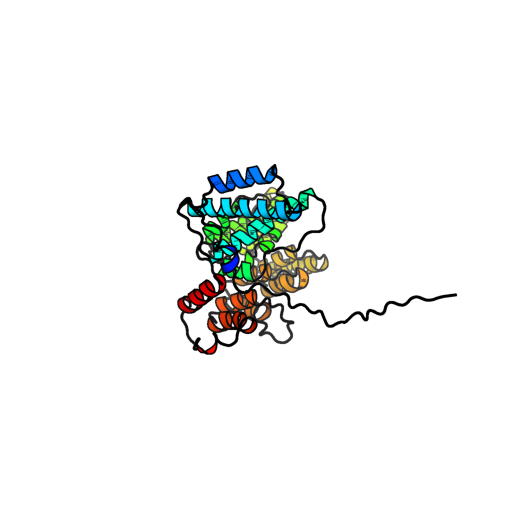 ? 0.539 5.212 23.428 1.00 95.94 205 ILE A N 1
ATOM 1659 C CA . ILE A 1 205 ? 1.843 5.746 23.841 1.00 95.94 205 ILE A CA 1
ATOM 1660 C C . ILE A 1 205 ? 2.082 7.132 23.227 1.00 95.94 205 ILE A C 1
ATOM 1662 O O . ILE A 1 205 ? 2.540 8.035 23.929 1.00 95.94 205 ILE A O 1
ATOM 1666 N N . LEU A 1 206 ? 1.728 7.334 21.955 1.00 95.69 206 LEU A N 1
ATOM 1667 C CA . LEU A 1 206 ? 1.849 8.631 21.286 1.00 95.69 206 LEU A CA 1
ATOM 1668 C C . LEU A 1 206 ? 0.978 9.700 21.969 1.00 95.69 206 LEU A C 1
ATOM 1670 O O . LEU A 1 206 ? 1.479 10.782 22.279 1.00 95.69 206 LEU A O 1
ATOM 1674 N N . TYR A 1 207 ? -0.273 9.388 22.324 1.00 96.25 207 TYR A N 1
ATOM 1675 C CA . TYR A 1 207 ? -1.121 10.304 23.105 1.00 96.25 207 TYR A CA 1
ATOM 1676 C C . TYR A 1 207 ? -0.557 10.596 24.498 1.00 96.25 207 TYR A C 1
ATOM 1678 O O . TYR A 1 207 ? -0.544 11.750 24.932 1.00 96.25 207 TYR A O 1
ATOM 1686 N N . LYS A 1 208 ? -0.003 9.581 25.174 1.00 94.56 208 LYS A N 1
ATOM 1687 C CA . LYS A 1 208 ? 0.689 9.773 26.454 1.00 94.56 208 LYS A CA 1
ATOM 1688 C C . LYS A 1 208 ? 1.874 10.732 26.313 1.00 94.56 208 LYS A C 1
ATOM 1690 O O . LYS A 1 208 ? 2.064 11.587 27.176 1.00 94.56 208 LYS A O 1
ATOM 1695 N N . SER A 1 209 ? 2.641 10.634 25.223 1.00 93.50 209 SER A N 1
ATOM 1696 C CA . SER A 1 209 ? 3.773 11.533 24.950 1.00 93.50 209 SER A CA 1
ATOM 1697 C C . SER A 1 209 ? 3.332 12.986 24.720 1.00 93.50 209 SER A C 1
ATOM 1699 O O . SER A 1 209 ? 3.989 13.911 25.196 1.00 93.50 209 SER A O 1
ATOM 1701 N N . LYS A 1 210 ? 2.155 13.185 24.112 1.00 94.25 210 LYS A N 1
ATOM 1702 C CA . LYS A 1 210 ? 1.483 14.486 23.972 1.00 94.25 210 LYS A CA 1
ATOM 1703 C C . LYS A 1 210 ? 0.789 14.986 25.246 1.00 94.25 210 LYS A C 1
ATOM 1705 O O . LYS A 1 210 ? 0.175 16.048 25.218 1.00 94.25 210 LYS A O 1
ATOM 1710 N N . LYS A 1 211 ? 0.901 14.266 26.369 1.00 93.69 211 LYS A N 1
ATOM 1711 C CA . LYS A 1 211 ? 0.223 14.564 27.646 1.00 93.69 211 LYS A CA 1
ATOM 1712 C C . LYS A 1 211 ? -1.312 14.546 27.557 1.00 93.69 211 LYS A C 1
ATOM 1714 O O . LYS A 1 211 ? -1.977 15.084 28.440 1.00 93.69 211 LYS A O 1
ATOM 1719 N N . ASP A 1 212 ? -1.878 13.880 26.551 1.00 94.62 212 ASP A N 1
ATOM 1720 C CA . ASP A 1 212 ? -3.317 13.633 26.455 1.00 94.62 212 ASP A CA 1
ATOM 1721 C C . ASP A 1 212 ? -3.652 12.301 27.137 1.00 94.62 212 ASP A C 1
ATOM 1723 O O . ASP A 1 212 ? -3.699 11.228 26.525 1.00 94.62 212 ASP A O 1
ATOM 1727 N N . SER A 1 213 ? -3.839 12.365 28.456 1.00 93.00 213 SER A N 1
ATOM 1728 C CA . SER A 1 213 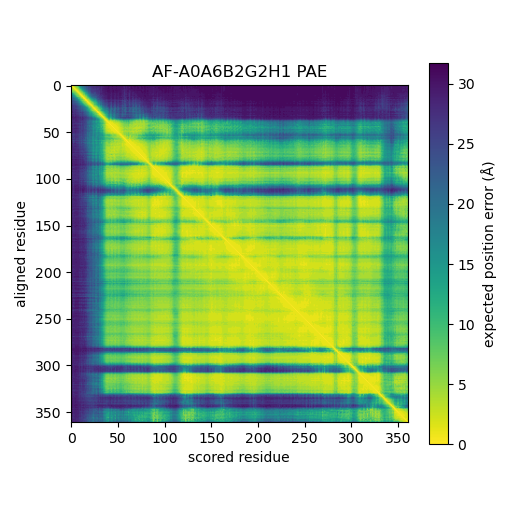? -4.166 11.186 29.261 1.00 93.00 213 SER A CA 1
ATOM 1729 C C . SER A 1 213 ? -5.527 10.594 28.900 1.00 93.00 213 SER A C 1
ATOM 1731 O O . SER A 1 213 ? -5.680 9.379 28.974 1.00 93.00 213 SER A O 1
ATOM 1733 N N . LYS A 1 214 ? -6.491 11.419 28.468 1.00 94.69 214 LYS A N 1
ATOM 1734 C CA . LYS A 1 214 ? -7.851 10.983 28.136 1.00 94.69 214 LYS A CA 1
ATOM 1735 C C . LYS A 1 214 ? -7.860 10.108 26.887 1.00 94.69 214 LYS A C 1
ATOM 1737 O O . LYS A 1 214 ? -8.439 9.026 26.906 1.00 94.69 214 LYS A O 1
ATOM 1742 N N . MET A 1 215 ? -7.209 10.547 25.811 1.00 93.44 215 MET A N 1
ATOM 1743 C CA . MET A 1 215 ? -7.122 9.735 24.595 1.00 93.44 215 MET A CA 1
ATOM 1744 C C . MET A 1 215 ? -6.189 8.537 24.788 1.00 93.44 215 MET A C 1
ATOM 1746 O O . MET A 1 215 ? -6.469 7.451 24.282 1.00 93.44 215 MET A O 1
ATOM 1750 N N . SER A 1 216 ? -5.122 8.687 25.582 1.00 94.75 216 SER A N 1
ATOM 1751 C CA . SER A 1 216 ? -4.251 7.561 25.934 1.00 94.75 216 SER A CA 1
ATOM 1752 C C . SER A 1 216 ? -5.016 6.434 26.633 1.00 94.75 216 SER A C 1
ATOM 1754 O O . SER A 1 216 ? -4.807 5.277 26.275 1.00 94.75 216 SER A O 1
ATOM 1756 N N . THR A 1 217 ? -5.866 6.738 27.620 1.00 94.69 217 THR A N 1
ATOM 1757 C CA . THR A 1 217 ? -6.659 5.714 28.319 1.00 94.69 217 THR A CA 1
ATOM 1758 C C . THR A 1 217 ? -7.763 5.164 27.431 1.00 94.69 217 THR A C 1
ATOM 1760 O O . THR A 1 217 ? -7.974 3.956 27.425 1.00 94.69 217 THR A O 1
ATOM 1763 N N . TYR A 1 218 ? -8.403 6.008 26.616 1.00 95.19 218 TYR A N 1
ATOM 1764 C CA . TYR A 1 218 ? -9.421 5.584 25.656 1.00 95.19 218 TYR A CA 1
ATOM 1765 C C . TYR A 1 218 ? -8.909 4.485 24.712 1.00 95.19 218 TYR A C 1
ATOM 1767 O O . TYR A 1 218 ? -9.503 3.418 24.601 1.00 95.19 218 TYR A O 1
ATOM 1775 N N . PHE A 1 219 ? -7.741 4.678 24.091 1.00 94.50 219 PHE A N 1
ATOM 1776 C CA . PHE A 1 219 ? -7.158 3.659 23.210 1.00 94.50 219 PHE A CA 1
ATOM 1777 C C . PHE A 1 219 ? -6.599 2.431 23.952 1.00 94.50 219 PHE A C 1
ATOM 1779 O O . PHE A 1 219 ? -6.239 1.447 23.306 1.00 94.50 219 PHE A O 1
ATOM 1786 N N . GLN A 1 220 ? -6.550 2.429 25.285 1.00 94.12 220 GLN A N 1
ATOM 1787 C CA . GLN A 1 220 ? -6.222 1.238 26.082 1.00 94.12 220 GLN A CA 1
ATOM 1788 C C . GLN A 1 220 ? -7.453 0.398 26.438 1.00 94.12 220 GLN A C 1
ATOM 1790 O O . GLN A 1 220 ? -7.285 -0.758 26.814 1.00 94.12 220 GLN A O 1
ATOM 1795 N N . GLN A 1 221 ? -8.664 0.939 26.282 1.00 94.00 221 GLN A N 1
ATOM 1796 C CA . GLN A 1 221 ? -9.908 0.227 26.578 1.00 94.00 221 GLN A CA 1
ATOM 1797 C C . GLN A 1 221 ? -10.095 -1.010 25.691 1.00 94.00 221 GLN A C 1
ATOM 1799 O O . GLN A 1 221 ? -9.595 -1.065 24.558 1.00 94.00 221 GLN A O 1
ATOM 1804 N N . ASP A 1 222 ? -10.854 -1.979 26.201 1.00 93.56 222 ASP A N 1
ATOM 1805 C CA . ASP A 1 222 ? -11.325 -3.121 25.425 1.00 93.56 222 ASP A CA 1
ATOM 1806 C C . ASP A 1 222 ? -12.592 -2.735 24.649 1.00 93.56 222 ASP A C 1
ATOM 1808 O O . ASP A 1 222 ? -13.629 -2.426 25.235 1.00 93.56 222 ASP A O 1
ATOM 1812 N N . PHE A 1 223 ? -12.505 -2.730 23.319 1.00 93.19 223 PHE A N 1
ATOM 1813 C CA . PHE A 1 223 ? -13.621 -2.371 22.437 1.00 93.19 223 PHE A CA 1
ATOM 1814 C C . PHE A 1 223 ? -14.551 -3.555 22.127 1.00 93.19 223 PHE A C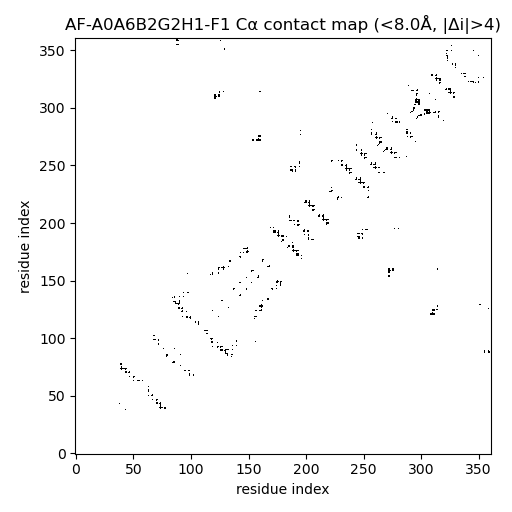 1
ATOM 1816 O O . PHE A 1 223 ? -15.525 -3.377 21.397 1.00 93.19 223 PHE A O 1
ATOM 1823 N N . ASN A 1 224 ? -14.295 -4.727 22.721 1.00 90.88 224 ASN A N 1
ATOM 1824 C CA . ASN A 1 224 ? -15.253 -5.832 22.752 1.00 90.88 224 ASN A CA 1
ATOM 1825 C C . ASN A 1 224 ? -16.388 -5.591 23.763 1.00 90.88 224 ASN A C 1
ATOM 1827 O O . ASN A 1 224 ? -17.462 -6.173 23.628 1.00 90.88 224 ASN A O 1
ATOM 1831 N N . GLU A 1 225 ? -16.180 -4.719 24.756 1.00 95.38 225 GLU A N 1
ATOM 1832 C CA . GLU A 1 225 ? -17.224 -4.315 25.704 1.00 95.38 225 GLU A CA 1
ATOM 1833 C C . GLU A 1 225 ? -18.243 -3.382 25.032 1.00 95.38 225 GLU A C 1
ATOM 1835 O O . GLU A 1 225 ? -17.867 -2.421 24.354 1.00 95.38 225 GLU A O 1
ATOM 1840 N N . GLU A 1 226 ? -19.543 -3.624 25.246 1.00 94.81 226 GLU A N 1
ATOM 1841 C CA . GLU A 1 226 ? -20.610 -2.894 24.545 1.00 94.81 226 GLU A CA 1
ATOM 1842 C C . GLU A 1 226 ? -20.550 -1.375 24.747 1.00 94.81 226 GLU A C 1
ATOM 1844 O O . GLU A 1 226 ? -20.715 -0.630 23.780 1.00 94.81 226 GLU A O 1
ATOM 1849 N N . ASP A 1 227 ? -20.259 -0.899 25.959 1.00 95.88 227 ASP A N 1
ATOM 1850 C CA . ASP A 1 227 ? -20.192 0.536 26.254 1.00 95.88 227 ASP A CA 1
ATOM 1851 C C . ASP A 1 227 ? -19.047 1.228 25.500 1.00 95.88 227 ASP A C 1
ATOM 1853 O O . ASP A 1 227 ? -19.237 2.282 24.876 1.00 95.88 227 ASP A O 1
ATOM 1857 N N . ASN A 1 228 ? -17.862 0.609 25.491 1.00 95.56 228 ASN A N 1
ATOM 1858 C CA . ASN A 1 228 ? -16.697 1.118 24.766 1.00 95.56 228 ASN A CA 1
ATOM 1859 C C . ASN A 1 228 ? -16.941 1.057 23.252 1.00 95.56 228 ASN A C 1
ATOM 1861 O O . ASN A 1 228 ? -16.632 2.014 22.534 1.00 95.56 228 ASN A O 1
ATOM 1865 N N . ARG A 1 229 ? -17.575 -0.020 22.771 1.00 96.56 229 ARG A N 1
ATOM 1866 C CA . ARG A 1 229 ? -17.982 -0.190 21.372 1.00 96.56 229 ARG A CA 1
ATOM 1867 C C . ARG A 1 229 ? -18.953 0.905 20.926 1.00 96.56 229 ARG A C 1
ATOM 1869 O O . ARG A 1 229 ? -18.738 1.542 19.896 1.00 96.56 229 ARG A O 1
ATOM 1876 N N . LEU A 1 230 ? -19.997 1.182 21.709 1.00 96.94 230 LEU A N 1
ATOM 1877 C CA . LEU A 1 230 ? -20.971 2.243 21.422 1.00 96.94 230 LEU A CA 1
ATOM 1878 C C . LEU A 1 230 ? -20.331 3.634 21.463 1.00 96.94 230 LEU A C 1
ATOM 1880 O O . LEU A 1 230 ? -20.670 4.492 20.646 1.00 96.94 230 LEU A O 1
ATOM 1884 N N . SER A 1 231 ? -19.398 3.863 22.387 1.00 97.19 231 SER A N 1
ATOM 1885 C CA . SER A 1 231 ? -18.620 5.102 22.461 1.00 97.19 231 SER A CA 1
ATOM 1886 C C . SER A 1 231 ? -17.779 5.325 21.195 1.00 97.19 231 SER A C 1
ATOM 1888 O O . SER A 1 231 ? -17.831 6.402 20.598 1.00 97.19 231 SER A O 1
ATOM 1890 N N . ALA A 1 232 ? -17.068 4.295 20.724 1.00 97.00 232 ALA A N 1
ATOM 1891 C CA . ALA A 1 232 ? -16.303 4.349 19.476 1.00 97.00 232 ALA A CA 1
ATOM 1892 C C . ALA A 1 232 ? -17.186 4.575 18.248 1.00 97.00 232 ALA A C 1
ATOM 1894 O O . ALA A 1 232 ? -16.847 5.408 17.410 1.00 97.00 232 ALA A O 1
ATOM 1895 N N . LEU A 1 233 ? -18.350 3.927 18.173 1.00 97.56 233 LEU A N 1
ATOM 1896 C CA . LEU A 1 233 ? -19.303 4.155 17.087 1.00 97.56 233 LEU A CA 1
ATOM 1897 C C . LEU A 1 233 ? -19.825 5.593 17.069 1.00 97.56 233 LEU A C 1
ATOM 1899 O O . LEU A 1 233 ? -19.856 6.217 16.011 1.00 97.56 233 LEU A O 1
ATOM 1903 N N . LYS A 1 234 ? -20.179 6.162 18.228 1.00 97.69 234 LYS A N 1
ATOM 1904 C CA . LYS A 1 234 ? -20.583 7.576 18.321 1.00 97.69 234 LYS A CA 1
ATOM 1905 C C . LYS A 1 234 ? -19.487 8.509 17.799 1.00 97.69 234 LYS A C 1
ATOM 1907 O O . LYS A 1 234 ? -19.791 9.429 17.042 1.00 97.69 234 LYS A O 1
ATOM 1912 N N . ASN A 1 235 ? -18.227 8.242 18.149 1.00 97.00 235 ASN A N 1
ATOM 1913 C CA . ASN A 1 235 ? -17.084 9.003 17.642 1.00 97.00 235 ASN A CA 1
ATOM 1914 C C . ASN A 1 235 ? -16.912 8.838 16.124 1.00 97.00 235 ASN A C 1
ATOM 1916 O O . ASN A 1 235 ? -16.720 9.833 15.427 1.00 97.00 235 ASN A O 1
ATOM 1920 N N . ALA A 1 236 ? -17.041 7.614 15.603 1.00 97.62 236 ALA A N 1
ATOM 1921 C CA . ALA A 1 236 ? -16.953 7.328 14.173 1.00 97.62 236 ALA A CA 1
ATOM 1922 C C . ALA A 1 236 ? -18.009 8.109 13.376 1.00 97.62 236 ALA A C 1
ATOM 1924 O O . ALA A 1 236 ? -17.673 8.844 12.446 1.00 97.62 236 ALA A O 1
ATOM 1925 N N . TYR A 1 237 ? -19.279 8.020 13.781 1.00 97.88 237 TYR A N 1
ATOM 1926 C CA . TYR A 1 237 ? -20.371 8.728 13.114 1.00 97.88 237 TYR A CA 1
ATOM 1927 C C . TYR A 1 237 ? -20.241 10.246 13.238 1.00 97.88 237 TYR A C 1
ATOM 1929 O O . TYR A 1 237 ? -20.493 10.951 12.264 1.00 97.88 237 TYR A O 1
ATOM 1937 N N . HIS A 1 238 ? -19.785 10.768 14.380 1.00 98.06 238 HIS A N 1
ATOM 1938 C CA . HIS A 1 238 ? -19.487 12.194 14.496 1.00 98.06 238 HIS A CA 1
ATOM 1939 C C . HIS A 1 238 ? -18.409 12.630 13.490 1.00 98.06 238 HIS A C 1
ATOM 1941 O O . HIS A 1 238 ? -18.603 13.609 12.770 1.00 98.06 238 HIS A O 1
ATOM 1947 N N . LEU A 1 239 ? -17.313 11.875 13.368 1.00 97.31 239 LEU A N 1
ATOM 1948 C CA . LEU A 1 239 ? -16.230 12.175 12.424 1.00 97.31 239 LEU A CA 1
ATOM 1949 C C . LEU A 1 239 ? -16.684 12.147 10.959 1.00 97.31 239 LEU A C 1
ATOM 1951 O O . LEU A 1 239 ? -16.208 12.958 10.164 1.00 97.31 239 LEU A O 1
ATOM 1955 N N . LEU A 1 240 ? -17.650 11.290 10.613 1.00 96.81 240 LEU A N 1
ATOM 1956 C CA . LEU A 1 240 ? -18.290 11.312 9.295 1.00 96.81 240 LEU A CA 1
ATOM 1957 C C . LEU A 1 240 ? -19.040 12.624 9.034 1.00 96.81 240 LEU A C 1
ATOM 1959 O O . LEU A 1 240 ? -18.923 13.169 7.938 1.00 96.81 240 LEU A O 1
ATOM 1963 N N . THR A 1 241 ? -19.762 13.162 10.028 1.00 96.81 241 THR A N 1
ATOM 1964 C CA . THR A 1 241 ? -20.506 14.431 9.869 1.00 96.81 241 THR A CA 1
ATOM 1965 C C . THR A 1 241 ? -19.603 15.644 9.657 1.00 96.81 241 THR A C 1
ATOM 1967 O O . THR A 1 241 ? -20.015 16.604 9.016 1.00 96.81 241 THR A O 1
ATOM 1970 N N . VAL A 1 242 ? -18.363 15.594 10.155 1.00 97.06 242 VAL A N 1
ATOM 1971 C CA . VAL A 1 242 ? -17.356 16.656 9.978 1.00 97.06 242 VAL A CA 1
ATOM 1972 C C . VAL A 1 242 ? -16.347 16.339 8.868 1.00 97.06 242 VAL A C 1
ATOM 1974 O O . VAL A 1 242 ? -15.284 16.954 8.809 1.00 97.06 242 VAL A O 1
ATOM 1977 N N . HIS A 1 243 ? -16.660 15.376 7.993 1.00 95.69 243 HIS A N 1
ATOM 1978 C CA . HIS A 1 243 ? -15.848 14.982 6.833 1.00 95.69 243 HIS A CA 1
ATOM 1979 C C . HIS A 1 243 ? -14.416 14.512 7.162 1.00 95.69 243 HIS A C 1
ATOM 1981 O O . HIS A 1 243 ? -13.530 14.529 6.309 1.00 95.69 243 HIS A O 1
ATOM 1987 N N . ARG A 1 244 ? -14.172 14.031 8.387 1.00 96.50 244 ARG A N 1
ATOM 1988 C CA . ARG A 1 244 ? -12.888 13.440 8.800 1.00 96.50 244 ARG A CA 1
ATOM 1989 C C . ARG A 1 244 ? -12.890 11.931 8.575 1.00 96.50 244 ARG A C 1
ATOM 1991 O O . ARG A 1 244 ? -12.869 11.137 9.513 1.00 96.50 244 ARG A O 1
ATOM 1998 N N . TYR A 1 245 ? -12.929 11.536 7.306 1.00 97.25 245 TYR A N 1
ATOM 1999 C CA . TYR A 1 245 ? -13.130 10.144 6.894 1.00 97.25 245 TYR A CA 1
ATOM 2000 C C . TYR A 1 245 ? -12.027 9.189 7.368 1.00 97.25 245 TYR A C 1
ATOM 2002 O O . TYR A 1 245 ? -12.344 8.130 7.901 1.00 97.25 245 TYR A O 1
ATOM 2010 N N . MET A 1 246 ? -10.750 9.575 7.249 1.00 95.19 246 MET A N 1
ATOM 2011 C CA . MET A 1 246 ? -9.619 8.748 7.708 1.00 95.19 246 MET A CA 1
ATOM 2012 C C . MET A 1 246 ? -9.711 8.446 9.206 1.00 95.19 246 MET A C 1
ATOM 2014 O O . MET A 1 246 ? -9.551 7.303 9.624 1.00 95.19 246 MET A O 1
ATOM 2018 N N . HIS A 1 247 ? -10.052 9.448 10.019 1.00 96.94 247 HIS A N 1
ATOM 2019 C CA . HIS A 1 247 ? -10.257 9.255 11.453 1.00 96.94 247 HIS A CA 1
ATOM 2020 C C . HIS A 1 247 ? -11.495 8.404 11.738 1.00 96.94 247 HIS A C 1
ATOM 2022 O O . HIS A 1 247 ? -11.432 7.532 12.594 1.00 96.94 247 HIS A O 1
ATOM 2028 N N . ALA A 1 248 ? -12.602 8.602 11.017 1.00 97.88 248 ALA A N 1
ATOM 2029 C CA . ALA A 1 248 ? -13.793 7.766 11.176 1.00 97.88 248 ALA A CA 1
ATOM 2030 C C . ALA A 1 248 ? -13.484 6.281 10.915 1.00 97.88 248 ALA A C 1
ATOM 2032 O O . ALA A 1 248 ? -13.873 5.428 11.712 1.00 97.88 248 ALA A O 1
ATOM 2033 N N . ILE A 1 249 ? -12.723 5.981 9.854 1.00 97.31 249 ILE A N 1
ATOM 2034 C CA . ILE A 1 249 ? -12.266 4.624 9.519 1.00 97.31 249 ILE A CA 1
ATOM 2035 C C . ILE A 1 249 ? -11.517 3.999 10.700 1.00 97.31 249 ILE A C 1
ATOM 2037 O O . ILE A 1 249 ? -11.816 2.868 11.068 1.00 97.31 249 ILE A O 1
ATOM 2041 N N . VAL A 1 250 ? -10.607 4.735 11.347 1.00 96.75 250 VAL A N 1
ATOM 2042 C CA . VAL A 1 250 ? -9.868 4.256 12.531 1.00 96.75 250 VAL A CA 1
ATOM 2043 C C . VAL A 1 250 ? -10.817 3.768 13.632 1.00 96.75 250 VAL A C 1
ATOM 2045 O O . VAL A 1 250 ? -10.584 2.707 14.209 1.00 96.75 250 VAL A O 1
ATOM 2048 N N . PHE A 1 251 ? -11.905 4.495 13.906 1.00 97.12 251 PHE A N 1
ATOM 2049 C CA . PHE A 1 251 ? -12.888 4.081 14.913 1.00 97.12 251 PHE A CA 1
ATOM 2050 C C . PHE A 1 251 ? -13.745 2.892 14.470 1.00 97.12 251 PHE A C 1
ATOM 2052 O O . PHE A 1 251 ? -14.047 2.045 15.305 1.00 97.12 251 PHE A O 1
ATOM 2059 N N . PHE A 1 252 ? -14.097 2.777 13.187 1.00 96.44 252 PHE A N 1
ATOM 2060 C CA . PHE A 1 252 ? -14.765 1.572 12.677 1.00 96.44 252 PHE A CA 1
ATOM 2061 C C . PHE A 1 252 ? -13.865 0.334 12.780 1.00 96.44 252 PHE A C 1
ATOM 2063 O O . PHE A 1 252 ? -14.335 -0.731 13.176 1.00 96.44 252 PHE A O 1
ATOM 2070 N N . LEU A 1 253 ? -12.561 0.482 12.518 1.00 94.38 253 LEU A N 1
ATOM 2071 C CA . LEU A 1 253 ? -11.586 -0.597 12.695 1.00 94.38 253 LEU A CA 1
ATOM 2072 C C . LEU A 1 253 ? -11.445 -1.028 14.163 1.00 94.38 253 LEU A C 1
ATOM 2074 O O . LEU A 1 253 ? -11.277 -2.217 14.417 1.00 94.38 253 LEU A O 1
ATOM 2078 N N . LEU A 1 254 ? -11.549 -0.103 15.129 1.00 92.94 254 LEU A N 1
ATOM 2079 C CA . LEU A 1 254 ? -11.488 -0.436 16.563 1.00 92.94 254 LEU A CA 1
ATOM 2080 C C . LEU A 1 254 ? -12.579 -1.403 17.017 1.00 92.94 254 LEU A C 1
ATOM 2082 O O . LEU A 1 254 ? -12.343 -2.198 17.920 1.00 92.94 254 LEU A O 1
ATOM 2086 N N . VAL A 1 255 ? -13.768 -1.282 16.433 1.00 93.94 255 V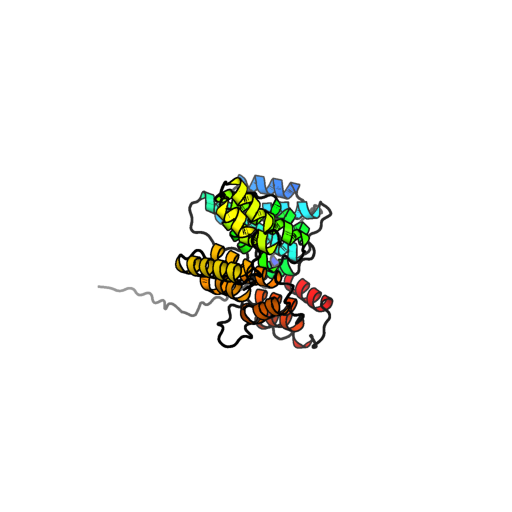AL A N 1
ATOM 2087 C CA . VAL A 1 255 ? -14.952 -2.080 16.782 1.00 93.94 255 VAL A CA 1
ATOM 2088 C C . VAL A 1 255 ? -15.211 -3.200 15.777 1.00 93.94 255 VAL A C 1
ATOM 2090 O O . VAL A 1 255 ? -16.317 -3.732 15.724 1.00 93.94 255 VAL A O 1
ATOM 2093 N N . GLU A 1 256 ? -14.206 -3.515 14.954 1.00 91.50 256 GLU A N 1
ATOM 2094 C CA . GLU A 1 256 ? -14.237 -4.572 13.938 1.00 91.50 256 GLU A CA 1
ATOM 2095 C C . GLU A 1 256 ? -15.365 -4.416 12.887 1.00 91.50 256 GLU A C 1
ATOM 2097 O O . GLU A 1 256 ? -15.767 -5.375 12.228 1.00 91.50 256 GLU A O 1
ATOM 2102 N N . GLN A 1 257 ? -15.844 -3.186 12.658 1.00 92.88 257 GLN A N 1
ATOM 2103 C CA . GLN A 1 257 ? -16.788 -2.834 11.585 1.00 92.88 257 GLN A CA 1
ATOM 2104 C C . GLN A 1 257 ? -16.050 -2.568 10.268 1.00 92.88 257 GLN A C 1
ATOM 2106 O O . GLN A 1 257 ? -15.952 -1.450 9.754 1.00 92.88 257 GLN A O 1
ATOM 2111 N N . PHE A 1 258 ? -15.451 -3.631 9.737 1.00 92.50 258 PHE A N 1
ATOM 2112 C CA . PHE A 1 258 ? -14.565 -3.548 8.579 1.00 92.50 258 PHE A CA 1
ATOM 2113 C C . PHE A 1 258 ? -15.289 -3.165 7.287 1.00 92.50 258 PHE A C 1
ATOM 2115 O O . PHE A 1 258 ? -14.714 -2.471 6.450 1.00 92.50 258 PHE A O 1
ATOM 2122 N N . TRP A 1 259 ? -16.536 -3.607 7.095 1.00 92.69 259 TRP A N 1
ATOM 2123 C CA . TRP A 1 259 ? -17.267 -3.307 5.863 1.00 92.69 259 TRP A CA 1
ATOM 2124 C C . TRP A 1 259 ? -17.634 -1.826 5.776 1.00 92.69 259 TRP A C 1
ATOM 2126 O O . TRP A 1 259 ? -17.470 -1.217 4.724 1.00 92.69 259 TRP A O 1
ATOM 2136 N N . GLU A 1 260 ? -18.050 -1.231 6.889 1.00 95.25 260 GLU A N 1
ATOM 2137 C CA . GLU A 1 260 ? -18.336 0.194 7.017 1.00 95.25 260 GLU A CA 1
ATOM 2138 C C . GLU A 1 260 ? -17.073 1.021 6.733 1.00 95.25 260 GLU A C 1
ATOM 2140 O O . GLU A 1 260 ? -17.103 1.946 5.921 1.00 95.25 260 GLU A O 1
ATOM 2145 N N . ALA A 1 261 ? -15.931 0.628 7.313 1.00 96.12 261 ALA A N 1
ATOM 2146 C CA . ALA A 1 261 ? -14.626 1.226 7.022 1.00 96.12 261 ALA A CA 1
ATOM 2147 C C . ALA A 1 261 ? -14.272 1.172 5.521 1.00 96.12 261 ALA A C 1
ATOM 2149 O O . ALA A 1 261 ? -13.890 2.185 4.931 1.00 96.12 261 ALA A O 1
ATOM 2150 N N . ILE A 1 262 ? -14.442 0.009 4.884 1.00 94.88 262 ILE A N 1
ATOM 2151 C CA . ILE A 1 262 ? -14.212 -0.187 3.444 1.00 94.88 262 ILE A CA 1
ATOM 2152 C C . ILE A 1 262 ? -15.149 0.698 2.615 1.00 94.88 262 ILE A C 1
ATOM 2154 O O . ILE A 1 262 ? -14.701 1.359 1.677 1.00 94.88 262 ILE A O 1
ATOM 2158 N N . GLN A 1 263 ? -16.437 0.754 2.958 1.00 94.25 263 GLN A N 1
ATOM 2159 C CA . GLN A 1 263 ? -17.414 1.567 2.237 1.00 94.25 263 GLN A CA 1
ATOM 2160 C C . GLN A 1 263 ? -17.068 3.055 2.279 1.00 94.25 263 GLN A C 1
ATOM 2162 O O . GLN A 1 263 ? -17.243 3.731 1.266 1.00 94.25 263 GLN A O 1
ATOM 2167 N N . ILE A 1 264 ? -16.535 3.555 3.397 1.00 96.44 264 ILE A N 1
ATOM 2168 C CA . ILE A 1 264 ? -16.058 4.941 3.512 1.00 96.44 264 ILE A CA 1
ATOM 2169 C C . ILE A 1 264 ? -14.837 5.169 2.612 1.00 96.44 264 ILE A C 1
ATOM 2171 O O . ILE A 1 264 ? -14.774 6.190 1.924 1.00 96.44 264 ILE A O 1
ATOM 2175 N N . CYS A 1 265 ? -13.902 4.212 2.546 1.00 95.69 265 CYS A N 1
ATOM 2176 C CA . CYS A 1 265 ? -12.754 4.296 1.635 1.00 95.69 265 CYS A CA 1
ATOM 2177 C C . CYS A 1 265 ? -13.210 4.436 0.178 1.00 95.69 265 CYS A C 1
ATOM 2179 O O . CYS A 1 265 ? -12.805 5.360 -0.524 1.00 95.69 265 CYS A O 1
ATOM 2181 N N . VAL A 1 266 ? -14.122 3.570 -0.265 1.00 93.31 266 VAL A N 1
ATOM 2182 C CA . VAL A 1 266 ? -14.574 3.568 -1.662 1.00 93.31 266 VAL A CA 1
ATOM 2183 C C . VAL A 1 266 ? -15.497 4.748 -1.973 1.00 93.31 266 VAL A C 1
ATOM 2185 O O . VAL A 1 266 ? -15.357 5.402 -3.005 1.00 93.31 266 VAL A O 1
ATOM 2188 N N . SER A 1 267 ? -16.452 5.045 -1.094 1.00 92.12 267 SER A N 1
ATOM 2189 C CA . SER A 1 267 ? -17.525 6.001 -1.392 1.00 92.12 267 SER A CA 1
ATOM 2190 C C . SER A 1 267 ? -17.106 7.443 -1.137 1.00 92.12 267 SER A C 1
ATOM 2192 O O . SER A 1 267 ? -17.404 8.304 -1.969 1.00 92.12 267 SER A O 1
ATOM 2194 N N . ASN A 1 268 ? -16.419 7.700 -0.019 1.00 94.75 268 ASN A N 1
ATOM 2195 C CA . ASN A 1 268 ? -16.057 9.044 0.429 1.00 94.75 268 ASN A CA 1
ATOM 2196 C C . ASN A 1 268 ? -14.625 9.418 0.046 1.00 94.75 268 ASN A C 1
ATOM 2198 O O . ASN A 1 268 ? -14.424 10.505 -0.483 1.00 94.75 268 ASN A O 1
ATOM 2202 N N . LEU A 1 269 ? -13.651 8.531 0.283 1.00 94.31 269 LEU A N 1
ATOM 2203 C CA . LEU A 1 269 ? -12.247 8.800 -0.061 1.00 94.31 269 LEU A CA 1
ATOM 2204 C C . LEU A 1 269 ? -11.923 8.531 -1.536 1.00 94.31 269 LEU A C 1
ATOM 2206 O O . LEU A 1 269 ? -10.893 8.994 -2.013 1.00 94.31 269 LEU A O 1
ATOM 2210 N N . LYS A 1 270 ? -12.788 7.798 -2.255 1.00 92.69 270 LYS A N 1
ATOM 2211 C CA . LYS A 1 270 ? -12.530 7.307 -3.622 1.00 92.69 270 LYS A CA 1
ATOM 2212 C C . LYS A 1 270 ? -11.228 6.504 -3.724 1.00 92.69 270 LYS A C 1
ATOM 2214 O O . LYS A 1 270 ? -10.591 6.462 -4.771 1.00 92.69 270 LYS A O 1
ATOM 2219 N N . ASP A 1 271 ? -10.868 5.830 -2.636 1.00 93.81 271 ASP A N 1
ATOM 2220 C CA . ASP A 1 271 ? -9.624 5.091 -2.495 1.00 93.81 271 ASP A CA 1
ATOM 2221 C C . ASP A 1 271 ? -9.904 3.585 -2.444 1.00 93.81 271 ASP A C 1
ATOM 2223 O O . ASP A 1 271 ? -10.144 2.984 -1.390 1.00 93.81 271 ASP A O 1
ATOM 2227 N N . LEU A 1 272 ? -9.903 2.974 -3.629 1.00 92.12 272 LEU A N 1
ATOM 2228 C CA . LEU A 1 272 ? -10.065 1.529 -3.781 1.00 92.12 272 LEU A CA 1
ATOM 2229 C C . LEU A 1 272 ? -8.872 0.756 -3.200 1.00 92.12 272 LEU A C 1
ATOM 2231 O O . LEU A 1 272 ? -9.067 -0.336 -2.668 1.00 92.12 272 LEU A O 1
ATOM 2235 N N . GLN A 1 273 ? -7.660 1.316 -3.263 1.00 93.81 273 GLN A N 1
ATOM 2236 C CA . GLN A 1 273 ? -6.458 0.668 -2.738 1.00 93.81 273 GLN A CA 1
ATOM 2237 C C . GLN A 1 273 ? -6.527 0.527 -1.226 1.00 93.81 273 GLN A C 1
ATOM 2239 O O . GLN A 1 273 ? -6.223 -0.538 -0.694 1.00 93.81 273 GLN A O 1
ATOM 2244 N N . LEU A 1 274 ? -6.974 1.573 -0.532 1.00 94.94 274 LEU A N 1
ATOM 2245 C CA . LEU A 1 274 ? -7.121 1.539 0.915 1.00 94.94 274 LEU A CA 1
ATOM 2246 C C . LEU A 1 274 ? -8.222 0.565 1.335 1.00 94.94 274 LEU A C 1
ATOM 2248 O O . LEU A 1 274 ? -8.030 -0.218 2.265 1.00 94.94 274 LEU A O 1
ATOM 2252 N N . GLY A 1 275 ? -9.348 0.561 0.615 1.00 93.88 275 GLY A N 1
ATOM 2253 C CA . GLY A 1 275 ? -10.416 -0.414 0.830 1.00 93.88 275 GLY A CA 1
ATOM 2254 C C . GLY A 1 275 ? -9.920 -1.856 0.671 1.00 93.88 275 GLY A C 1
ATOM 2255 O O . GLY A 1 275 ? -10.181 -2.696 1.535 1.00 93.88 275 GLY A O 1
ATOM 2256 N N . PHE A 1 276 ? -9.141 -2.130 -0.379 1.00 91.69 276 PHE A N 1
ATOM 2257 C CA . PHE A 1 276 ? -8.540 -3.444 -0.604 1.00 91.69 276 PHE A CA 1
ATOM 2258 C C . PHE A 1 276 ? -7.518 -3.802 0.480 1.00 91.69 276 PHE A C 1
ATOM 2260 O O . PHE A 1 276 ? -7.529 -4.920 1.001 1.00 91.69 276 PHE A O 1
ATOM 2267 N N . LEU A 1 277 ? -6.676 -2.844 0.878 1.00 91.88 277 LEU A N 1
ATOM 2268 C CA . LEU A 1 277 ? -5.692 -3.020 1.937 1.00 91.88 277 LEU A CA 1
ATOM 2269 C C . LEU A 1 277 ? -6.375 -3.422 3.247 1.00 91.88 277 LEU A C 1
ATOM 2271 O O . LEU A 1 277 ? -5.994 -4.439 3.828 1.00 91.88 277 LEU A O 1
ATOM 2275 N N . ILE A 1 278 ? -7.410 -2.689 3.671 1.00 92.94 278 ILE A N 1
ATOM 2276 C CA . ILE A 1 278 ? -8.207 -3.015 4.861 1.00 92.94 278 ILE A CA 1
ATOM 2277 C C . ILE A 1 278 ? -8.798 -4.421 4.721 1.00 92.94 278 ILE A C 1
ATOM 2279 O O . ILE A 1 278 ? -8.558 -5.263 5.583 1.00 92.94 278 ILE A O 1
ATOM 2283 N N . ALA A 1 279 ? -9.476 -4.718 3.607 1.00 91.31 279 ALA A N 1
ATOM 2284 C CA . ALA A 1 279 ? -10.080 -6.029 3.369 1.00 91.31 279 ALA A CA 1
ATOM 2285 C C . ALA A 1 279 ? -9.059 -7.182 3.449 1.00 91.31 279 ALA A C 1
ATOM 2287 O O . ALA A 1 279 ? -9.373 -8.249 3.974 1.00 91.31 279 ALA A O 1
ATOM 2288 N N . SER A 1 280 ? -7.827 -6.961 2.973 1.00 86.44 280 SER A N 1
ATOM 2289 C CA . SER A 1 280 ? -6.735 -7.944 3.015 1.00 86.44 280 SER A CA 1
ATOM 2290 C C . SER A 1 280 ? -6.154 -8.172 4.418 1.00 86.44 280 SER A C 1
ATOM 2292 O O . SER A 1 280 ? -5.619 -9.244 4.692 1.00 86.44 280 SER A O 1
ATOM 2294 N N . PHE A 1 281 ? -6.224 -7.175 5.306 1.00 82.19 281 PHE A N 1
ATOM 2295 C CA . PHE A 1 281 ? -5.708 -7.265 6.678 1.00 82.19 281 PHE A CA 1
ATOM 2296 C C . PHE A 1 281 ? -6.693 -7.885 7.659 1.00 82.19 281 PHE A C 1
ATOM 2298 O O . PHE A 1 281 ? -6.277 -8.424 8.682 1.00 82.19 281 PHE A O 1
ATOM 2305 N N . CYS A 1 282 ? -7.982 -7.887 7.331 1.00 72.88 282 CYS A N 1
ATOM 2306 C CA . CYS A 1 282 ? -9.033 -8.532 8.113 1.00 72.88 282 CYS A CA 1
ATOM 2307 C C . CYS A 1 282 ? -8.989 -10.072 8.035 1.00 72.88 282 CYS A C 1
ATOM 2309 O O . CYS A 1 282 ? -10.027 -10.713 8.157 1.00 72.88 282 CYS A O 1
ATOM 2311 N N . SER A 1 283 ? -7.809 -10.672 7.842 1.00 56.28 283 SER A N 1
ATOM 2312 C CA . SER A 1 283 ? -7.533 -12.067 7.451 1.00 56.28 283 SER A CA 1
ATOM 2313 C C . SER A 1 283 ? -8.147 -13.165 8.330 1.00 56.28 283 SER A C 1
ATOM 2315 O O . SER A 1 283 ? -8.124 -14.329 7.942 1.00 56.28 283 SER A O 1
ATOM 2317 N N . LYS A 1 284 ? -8.763 -12.820 9.465 1.00 57.16 284 LYS A N 1
ATOM 2318 C CA . LYS A 1 284 ? -9.668 -13.717 10.202 1.00 57.16 284 LYS A CA 1
ATOM 2319 C C . LYS A 1 284 ? -10.952 -14.044 9.416 1.00 57.16 284 LYS A C 1
ATOM 2321 O O . LYS A 1 284 ? -11.551 -15.080 9.668 1.00 57.16 284 LYS A O 1
ATOM 2326 N N . ASN A 1 285 ? -11.329 -13.204 8.447 1.00 57.72 285 ASN A N 1
ATOM 2327 C CA . ASN A 1 285 ? -12.492 -13.356 7.574 1.00 57.72 285 ASN A CA 1
ATOM 2328 C C . ASN A 1 285 ? -12.047 -13.317 6.102 1.00 57.72 285 ASN A C 1
ATOM 2330 O O . ASN A 1 285 ? -12.096 -12.260 5.465 1.00 57.72 285 ASN A O 1
ATOM 2334 N N . SER A 1 286 ? -11.643 -14.465 5.541 1.00 66.44 286 SER A N 1
ATOM 2335 C CA . SER A 1 286 ? -11.361 -14.624 4.097 1.00 66.44 286 SER A CA 1
ATOM 2336 C C . SER A 1 286 ? -12.481 -14.076 3.208 1.00 66.44 286 SER A C 1
ATOM 2338 O O . SER A 1 286 ? -12.246 -13.618 2.094 1.00 66.44 286 SER A O 1
ATOM 2340 N N . ASP A 1 287 ? -13.701 -14.063 3.729 1.00 82.88 287 ASP A N 1
ATOM 2341 C CA . ASP A 1 287 ? -14.896 -13.621 3.026 1.00 82.88 287 ASP A CA 1
ATOM 2342 C C . ASP A 1 287 ? -14.877 -12.120 2.706 1.00 82.88 287 ASP A C 1
ATOM 2344 O O . ASP A 1 287 ? -15.478 -11.696 1.720 1.00 82.88 287 ASP A O 1
ATOM 2348 N N . MET A 1 288 ? -14.161 -11.301 3.487 1.00 88.44 288 MET A N 1
ATOM 2349 C CA . MET A 1 288 ? -14.136 -9.846 3.303 1.00 88.44 288 MET A CA 1
ATOM 2350 C C . MET A 1 288 ? -13.326 -9.421 2.081 1.00 88.44 288 MET A C 1
ATOM 2352 O O . MET A 1 288 ? -13.798 -8.603 1.289 1.00 88.44 288 MET A O 1
ATOM 2356 N N . SER A 1 289 ? -12.131 -9.986 1.895 1.00 88.31 289 SER A N 1
ATOM 2357 C CA . SER A 1 289 ? -11.314 -9.730 0.705 1.00 88.31 289 SER A CA 1
ATOM 2358 C C . SER A 1 289 ? -12.005 -10.256 -0.551 1.00 88.31 289 SER A C 1
ATOM 2360 O O . SER A 1 289 ? -12.079 -9.543 -1.549 1.00 88.31 289 SER A O 1
ATOM 2362 N N . VAL A 1 290 ? -12.614 -11.445 -0.479 1.00 90.12 290 VAL A N 1
ATOM 2363 C CA . VAL A 1 290 ? -13.405 -12.015 -1.578 1.00 90.12 290 VAL A CA 1
ATOM 2364 C C . VAL A 1 290 ? -14.587 -11.111 -1.929 1.00 90.12 290 VAL A C 1
ATOM 2366 O O . VAL A 1 290 ? -14.779 -10.784 -3.101 1.00 90.12 290 VAL A O 1
ATOM 2369 N N . LYS A 1 291 ? -15.356 -10.659 -0.930 1.00 90.38 291 LYS A N 1
ATOM 2370 C CA . LYS A 1 291 ? -16.479 -9.732 -1.125 1.00 90.38 291 LYS A CA 1
ATOM 2371 C C . LYS A 1 291 ? -16.014 -8.425 -1.761 1.00 90.38 291 LYS A C 1
ATOM 2373 O O . LYS A 1 291 ? -16.647 -7.971 -2.713 1.00 90.38 291 LYS A O 1
ATOM 2378 N N . PHE A 1 292 ? -14.914 -7.844 -1.279 1.00 91.12 292 PHE A N 1
ATOM 2379 C CA . PHE A 1 292 ? -14.336 -6.630 -1.855 1.00 91.12 292 PHE A CA 1
ATOM 2380 C C . PHE A 1 292 ? -13.985 -6.831 -3.333 1.00 91.12 292 PHE A C 1
ATOM 2382 O O . PHE A 1 292 ? -14.446 -6.067 -4.177 1.00 91.12 292 PHE A O 1
ATOM 2389 N N . ILE A 1 293 ? -13.224 -7.882 -3.655 1.00 90.69 293 ILE A N 1
ATOM 2390 C CA . ILE A 1 293 ? -12.765 -8.168 -5.020 1.00 90.69 293 ILE A CA 1
ATOM 2391 C C . ILE A 1 293 ? -13.954 -8.365 -5.966 1.00 90.69 293 ILE A C 1
ATOM 2393 O O . ILE A 1 293 ? -14.011 -7.738 -7.024 1.00 90.69 293 ILE A O 1
ATOM 2397 N N . LYS A 1 294 ? -14.932 -9.192 -5.576 1.00 89.50 294 LYS A N 1
ATOM 2398 C CA . LYS A 1 294 ? -16.131 -9.448 -6.387 1.00 89.50 294 LYS A CA 1
ATOM 2399 C C . LYS A 1 294 ? -16.951 -8.183 -6.628 1.00 89.50 294 LYS A C 1
ATOM 2401 O O . LYS A 1 294 ? -17.422 -7.967 -7.740 1.00 89.50 294 LYS A O 1
ATOM 2406 N N . THR A 1 295 ? -17.086 -7.341 -5.604 1.00 88.62 295 THR A N 1
ATOM 2407 C CA . THR A 1 295 ? -17.889 -6.112 -5.672 1.00 88.62 295 THR A CA 1
ATOM 2408 C C . THR A 1 295 ? -17.203 -5.029 -6.499 1.00 88.62 295 THR A C 1
ATOM 2410 O O . THR A 1 295 ? -17.840 -4.434 -7.361 1.00 88.62 295 THR A O 1
ATOM 2413 N N . TYR A 1 296 ? -15.918 -4.768 -6.242 1.00 88.50 296 TYR A N 1
ATOM 2414 C CA . TYR A 1 296 ? -15.246 -3.557 -6.718 1.00 88.50 296 TYR A CA 1
ATOM 2415 C C . TYR A 1 296 ? -14.223 -3.775 -7.834 1.00 88.50 296 TYR A C 1
ATOM 2417 O O . TYR A 1 296 ? -13.947 -2.820 -8.548 1.00 88.50 296 TYR A O 1
ATOM 2425 N N . LEU A 1 297 ? -13.657 -4.977 -8.002 1.00 88.81 297 LEU A N 1
ATOM 2426 C CA . LEU A 1 297 ? -12.682 -5.249 -9.075 1.00 88.81 297 LEU A CA 1
ATOM 2427 C C . LEU A 1 297 ? -13.305 -6.030 -10.234 1.00 88.81 297 LEU A C 1
ATOM 2429 O O . LEU A 1 297 ? -13.085 -5.714 -11.404 1.00 88.81 297 LEU A O 1
ATOM 2433 N N . ILE A 1 298 ? -14.092 -7.057 -9.910 1.00 88.00 298 ILE A N 1
ATOM 2434 C CA . ILE A 1 298 ? -14.715 -7.922 -10.918 1.00 88.00 298 ILE A CA 1
ATOM 2435 C C . ILE A 1 298 ? -16.048 -7.341 -11.393 1.00 88.00 298 ILE A C 1
ATOM 2437 O O . ILE A 1 298 ? -16.336 -7.386 -12.588 1.00 88.00 298 ILE A O 1
ATOM 2441 N N . GLY A 1 299 ? -16.822 -6.736 -10.488 1.00 80.12 299 GLY A N 1
ATOM 2442 C CA . GLY A 1 299 ? -18.145 -6.194 -10.802 1.00 80.12 299 GLY A CA 1
ATOM 2443 C C . GLY A 1 299 ? -19.237 -7.266 -10.852 1.00 80.12 299 GLY A C 1
ATOM 2444 O O . GLY A 1 299 ? -20.176 -7.141 -11.628 1.00 80.12 299 GLY A O 1
ATOM 2445 N N . GLU A 1 300 ? -19.121 -8.327 -10.043 1.00 77.06 300 GLU A N 1
ATOM 2446 C CA . GLU A 1 300 ? -20.151 -9.378 -9.924 1.00 77.06 300 GLU A CA 1
ATOM 2447 C C . GLU A 1 300 ? -21.318 -8.971 -9.012 1.00 77.06 300 GLU A C 1
ATOM 2449 O O . GLU A 1 300 ? -22.324 -9.672 -8.945 1.00 77.06 300 GLU A O 1
ATOM 2454 N N . ALA A 1 301 ? -21.189 -7.869 -8.269 1.00 69.19 301 ALA A N 1
ATOM 2455 C CA . ALA A 1 301 ? -22.255 -7.377 -7.406 1.00 69.19 301 ALA A CA 1
ATOM 2456 C C . ALA A 1 301 ? -23.296 -6.586 -8.214 1.00 69.19 301 ALA A C 1
ATOM 2458 O O . ALA A 1 301 ? -22.957 -5.647 -8.936 1.00 69.19 301 ALA A O 1
ATOM 2459 N N . GLU A 1 302 ? -24.573 -6.944 -8.055 1.00 53.88 302 GLU A N 1
ATOM 2460 C CA . GLU A 1 302 ? -25.694 -6.253 -8.696 1.00 53.88 302 GLU A CA 1
ATOM 2461 C C . GLU A 1 302 ? -25.716 -4.755 -8.341 1.00 53.88 302 GLU A C 1
ATOM 2463 O O . GLU A 1 302 ? -25.538 -4.363 -7.186 1.00 53.88 302 GLU A O 1
ATOM 2468 N N . GLY A 1 303 ? -25.958 -3.904 -9.343 1.00 53.56 303 GLY A N 1
ATOM 2469 C CA . GLY A 1 303 ? -26.174 -2.465 -9.150 1.00 53.56 303 GLY A CA 1
ATOM 2470 C C . GLY A 1 303 ? -24.916 -1.611 -8.946 1.00 53.56 303 GLY A C 1
ATOM 2471 O O . GLY A 1 303 ? -25.047 -0.408 -8.723 1.00 53.56 303 GLY A O 1
ATOM 2472 N N . VAL A 1 304 ? -23.708 -2.179 -9.046 1.00 53.69 304 VAL A N 1
ATOM 2473 C CA . VAL A 1 304 ? -22.452 -1.417 -8.957 1.00 53.69 304 VAL A CA 1
ATOM 2474 C C . VAL A 1 304 ? -21.951 -1.066 -10.359 1.00 53.69 304 VAL A C 1
ATOM 2476 O O . VAL A 1 304 ? -21.701 -1.937 -11.189 1.00 53.69 304 VAL A O 1
ATOM 2479 N N . GLN A 1 305 ? -21.792 0.231 -10.632 1.00 47.44 305 GLN A N 1
ATOM 2480 C CA . GLN A 1 305 ? -21.144 0.717 -11.848 1.00 47.44 305 GLN A CA 1
ATOM 2481 C C . GLN A 1 305 ? -19.697 0.210 -11.860 1.00 47.44 305 GLN A C 1
ATOM 2483 O O . GLN A 1 305 ? -18.951 0.445 -10.911 1.00 47.44 305 GLN A O 1
ATOM 2488 N N . ILE A 1 306 ? -19.331 -0.527 -12.909 1.00 52.81 306 ILE A N 1
ATOM 2489 C CA . ILE A 1 306 ? -18.021 -1.160 -13.070 1.00 52.81 306 ILE A CA 1
ATOM 2490 C C . ILE A 1 306 ? -16.926 -0.082 -13.017 1.00 52.81 306 ILE A C 1
ATOM 2492 O O . ILE A 1 306 ? -16.617 0.559 -14.019 1.00 52.81 306 ILE A O 1
ATOM 2496 N N . TYR A 1 307 ? -16.312 0.105 -11.851 1.00 54.19 307 TYR A N 1
ATOM 2497 C CA . TYR A 1 307 ? -14.968 0.659 -11.754 1.00 54.19 307 TYR A CA 1
ATOM 2498 C C . TYR A 1 307 ? -14.038 -0.482 -12.135 1.00 54.19 307 TYR A C 1
ATOM 2500 O O . TYR A 1 307 ? -13.791 -1.364 -11.325 1.00 54.19 307 TYR A O 1
ATOM 2508 N N . GLY A 1 308 ? -13.601 -0.569 -13.384 1.00 61.47 308 GLY A N 1
ATOM 2509 C CA . GLY A 1 308 ? -12.896 -1.774 -13.804 1.00 61.47 308 GLY A CA 1
ATOM 2510 C C . GLY A 1 308 ? -11.837 -1.492 -14.826 1.00 61.47 308 GLY A C 1
ATOM 2511 O O . GLY A 1 308 ? -12.012 -1.842 -15.988 1.00 61.47 308 GLY A O 1
ATOM 2512 N N . ASP A 1 309 ? -10.734 -0.901 -14.381 1.00 81.06 309 ASP A N 1
ATOM 2513 C CA . ASP A 1 309 ? -9.469 -1.099 -15.072 1.00 81.06 309 ASP A CA 1
ATOM 2514 C C . ASP A 1 309 ? -9.280 -2.619 -15.281 1.00 81.06 309 ASP A C 1
ATOM 2516 O O . ASP A 1 309 ? -9.315 -3.402 -14.327 1.00 81.06 309 ASP A O 1
ATOM 2520 N N . VAL A 1 310 ? -9.160 -3.043 -16.544 1.00 85.75 310 VAL A N 1
ATOM 2521 C CA . VAL A 1 310 ? -9.069 -4.461 -16.938 1.00 85.75 310 VAL A CA 1
ATOM 2522 C C . VAL A 1 310 ? -7.896 -5.175 -16.269 1.00 85.75 310 VAL A C 1
ATOM 2524 O O . VAL A 1 310 ? -7.983 -6.367 -15.973 1.00 85.75 310 VAL A O 1
ATOM 2527 N N . PHE A 1 311 ? -6.827 -4.442 -15.968 1.00 89.75 311 PHE A N 1
ATOM 2528 C CA . PHE A 1 311 ? -5.658 -4.962 -15.283 1.00 89.75 311 PHE A CA 1
ATOM 2529 C C . PHE A 1 311 ? -5.951 -5.177 -13.795 1.00 89.75 311 PHE A C 1
ATOM 2531 O O . PHE A 1 311 ? -5.629 -6.233 -13.257 1.00 89.75 311 PHE A O 1
ATOM 2538 N N . LEU A 1 312 ? -6.667 -4.255 -13.139 1.00 90.06 312 LEU A N 1
ATOM 2539 C CA . LEU A 1 312 ? -7.124 -4.462 -11.756 1.00 90.06 312 LEU A CA 1
ATOM 2540 C C . LEU A 1 312 ? -8.138 -5.609 -11.648 1.00 90.06 312 LEU A C 1
ATOM 2542 O O . LEU A 1 312 ? -8.126 -6.361 -10.672 1.00 90.06 312 LEU A O 1
ATOM 2546 N N . ARG A 1 313 ? -8.989 -5.792 -12.663 1.00 90.25 313 ARG A N 1
ATOM 2547 C CA . ARG A 1 313 ? -9.875 -6.959 -12.743 1.00 90.25 313 ARG A CA 1
ATOM 2548 C C . ARG A 1 313 ? -9.082 -8.258 -12.864 1.00 90.25 313 ARG A C 1
ATOM 2550 O O . ARG A 1 313 ? -9.414 -9.231 -12.187 1.00 90.25 313 ARG A O 1
ATOM 2557 N N . SER A 1 314 ? -8.029 -8.263 -13.682 1.00 90.94 314 SER A N 1
ATOM 2558 C CA . SER A 1 314 ? -7.120 -9.402 -13.809 1.00 90.94 314 SER A CA 1
ATOM 2559 C C . SER A 1 314 ? -6.465 -9.755 -12.469 1.00 90.94 314 SER A C 1
ATOM 2561 O O . SER A 1 314 ? -6.519 -10.920 -12.071 1.00 90.94 314 SER A O 1
ATOM 2563 N N . ILE A 1 315 ? -5.976 -8.757 -11.715 1.00 91.69 315 ILE A N 1
ATOM 2564 C CA . ILE A 1 315 ? -5.489 -8.938 -10.333 1.00 91.69 315 ILE A CA 1
ATOM 2565 C C . ILE A 1 315 ? -6.581 -9.569 -9.458 1.00 91.69 315 ILE A C 1
ATOM 2567 O O . ILE A 1 315 ? -6.328 -10.541 -8.747 1.00 91.69 315 ILE A O 1
ATOM 2571 N N . GLY A 1 316 ? -7.812 -9.056 -9.531 1.00 91.44 316 GLY A N 1
ATOM 2572 C CA . GLY A 1 316 ? -8.950 -9.581 -8.777 1.00 91.44 316 GLY A CA 1
ATOM 2573 C C . GLY A 1 316 ? -9.206 -11.067 -9.039 1.00 91.44 316 GLY A C 1
ATOM 2574 O O . GLY A 1 316 ? -9.260 -11.862 -8.099 1.00 91.44 316 GLY A O 1
ATOM 2575 N N . PHE A 1 317 ? -9.314 -11.468 -10.306 1.00 90.94 317 PHE A N 1
ATOM 2576 C CA . PHE A 1 317 ? -9.473 -12.876 -10.675 1.00 90.94 317 PHE A CA 1
ATOM 2577 C C . PHE A 1 317 ? -8.294 -13.737 -10.205 1.00 90.94 317 PHE A C 1
ATOM 2579 O O . PHE A 1 317 ? -8.513 -14.819 -9.656 1.00 90.94 317 PHE A O 1
ATOM 2586 N N . TRP A 1 318 ? -7.061 -13.243 -10.342 1.00 92.00 318 TRP A N 1
ATOM 2587 C CA . TRP A 1 318 ? -5.867 -13.960 -9.903 1.00 92.00 318 TRP A CA 1
ATOM 2588 C C . TRP A 1 318 ? -5.881 -14.244 -8.399 1.00 92.00 318 TRP A C 1
ATOM 2590 O O . TRP A 1 318 ? -5.630 -15.374 -7.978 1.00 92.00 318 TRP A O 1
ATOM 2600 N N . VAL A 1 319 ? -6.219 -13.241 -7.583 1.00 89.94 319 VAL A N 1
ATOM 2601 C CA . VAL A 1 319 ? -6.300 -13.382 -6.119 1.00 89.94 319 VAL A CA 1
ATOM 2602 C C . VAL A 1 319 ? -7.385 -14.384 -5.709 1.00 89.94 319 VAL A C 1
ATOM 2604 O O . VAL A 1 319 ? -7.211 -15.100 -4.726 1.00 89.94 319 VAL A O 1
ATOM 2607 N N . LEU A 1 320 ? -8.475 -14.499 -6.477 1.00 89.94 320 LEU A N 1
ATOM 2608 C CA . LEU A 1 320 ? -9.518 -15.510 -6.256 1.00 89.94 320 LEU A CA 1
ATOM 2609 C C . LEU A 1 320 ? -9.159 -16.913 -6.783 1.00 89.94 320 LEU A C 1
ATOM 2611 O O . LEU A 1 320 ? -9.986 -17.819 -6.689 1.00 89.94 320 LEU A O 1
ATOM 2615 N N . GLY A 1 321 ? -7.969 -17.108 -7.360 1.00 89.81 321 GLY A N 1
ATOM 2616 C CA . GLY A 1 321 ? -7.559 -18.376 -7.976 1.00 89.81 321 GLY A CA 1
ATOM 2617 C C . GLY A 1 321 ? -8.229 -18.665 -9.326 1.00 89.81 321 GLY A C 1
ATOM 2618 O O . GLY A 1 321 ? -8.159 -19.786 -9.827 1.00 89.81 321 GLY A O 1
ATOM 2619 N N . ARG A 1 322 ? -8.880 -17.663 -9.925 1.00 89.94 322 ARG A N 1
ATOM 2620 C CA . ARG A 1 322 ? -9.581 -17.729 -11.216 1.00 89.94 322 ARG A CA 1
ATOM 2621 C C . ARG A 1 322 ? -8.637 -17.325 -12.346 1.00 89.94 322 ARG A C 1
ATOM 2623 O O . ARG A 1 322 ? -8.782 -16.287 -12.985 1.00 89.94 322 ARG A O 1
ATOM 2630 N N . TYR A 1 323 ? -7.579 -18.112 -12.520 1.00 88.62 323 TYR A N 1
ATOM 2631 C CA . TYR A 1 323 ? -6.443 -17.745 -13.371 1.00 88.62 323 TYR A CA 1
ATOM 2632 C C . TYR A 1 323 ? -6.798 -17.625 -14.857 1.00 88.62 323 TYR A C 1
ATOM 2634 O O . TYR A 1 323 ? -6.234 -16.787 -15.556 1.00 88.62 323 TYR A O 1
ATOM 2642 N N . VAL A 1 324 ? -7.748 -18.432 -15.339 1.00 85.75 324 VAL A N 1
ATOM 2643 C CA . VAL A 1 324 ? -8.212 -18.351 -16.729 1.00 85.75 324 VAL A CA 1
ATOM 2644 C C . VAL A 1 324 ? -8.920 -17.019 -16.949 1.00 85.75 324 VAL A C 1
ATOM 2646 O O . VAL A 1 324 ? -8.554 -16.291 -17.862 1.00 85.75 324 VAL A O 1
ATOM 2649 N N . GLU A 1 325 ? -9.842 -16.636 -16.065 1.00 87.56 325 GLU A N 1
ATOM 2650 C CA . GLU A 1 325 ? -10.553 -15.359 -16.172 1.00 87.56 325 GLU A CA 1
ATOM 2651 C C . GLU A 1 325 ? -9.632 -14.142 -16.013 1.00 87.56 325 GLU A C 1
ATOM 2653 O O . GLU A 1 325 ? -9.841 -13.111 -16.654 1.00 87.56 325 GLU A O 1
ATOM 2658 N N . SER A 1 326 ? -8.574 -14.274 -15.206 1.00 88.88 326 SER A N 1
ATOM 2659 C CA . SER A 1 326 ? -7.507 -13.271 -15.092 1.00 88.88 326 SER A CA 1
ATOM 2660 C C . SER A 1 326 ? -6.795 -13.028 -16.426 1.00 88.88 326 SER A C 1
ATOM 2662 O O . SER A 1 326 ? -6.483 -11.879 -16.741 1.00 88.88 326 SER A O 1
ATOM 2664 N N . LEU A 1 327 ? -6.589 -14.066 -17.240 1.00 85.50 327 LEU A N 1
ATOM 2665 C CA . LEU A 1 327 ? -6.054 -13.924 -18.595 1.00 85.50 327 LEU A CA 1
ATOM 2666 C C . LEU A 1 327 ? -7.102 -13.416 -19.581 1.00 85.50 327 LEU A C 1
ATOM 2668 O O . LEU A 1 327 ? -6.839 -12.467 -20.318 1.00 85.50 327 LEU A O 1
ATOM 2672 N N . THR A 1 328 ? -8.286 -14.033 -19.620 1.00 83.31 328 THR A N 1
ATOM 2673 C CA . THR A 1 328 ? -9.292 -13.704 -20.640 1.00 83.31 328 THR A CA 1
ATOM 2674 C C . THR A 1 328 ? -9.746 -12.258 -20.531 1.00 83.31 328 THR A C 1
ATOM 2676 O O . THR A 1 328 ? -9.889 -11.600 -21.554 1.00 83.31 328 THR A O 1
ATOM 2679 N N . THR A 1 329 ? -9.850 -11.703 -19.316 1.00 85.69 329 THR A N 1
ATOM 2680 C CA . THR A 1 329 ? -10.203 -10.286 -19.153 1.00 85.69 329 THR A CA 1
ATOM 2681 C C . THR A 1 329 ? -9.172 -9.318 -19.740 1.00 85.69 329 THR A C 1
ATOM 2683 O O . THR A 1 329 ? -9.524 -8.168 -20.003 1.00 85.69 329 THR A O 1
ATOM 2686 N N . LEU A 1 330 ? -7.917 -9.744 -19.912 1.00 83.69 330 LEU A N 1
ATOM 2687 C CA . LEU A 1 330 ? -6.896 -8.969 -20.615 1.00 83.69 330 LEU A CA 1
ATOM 2688 C C . LEU A 1 330 ? -7.026 -9.191 -22.125 1.00 83.69 330 LEU A C 1
ATOM 2690 O O . LEU A 1 330 ? -7.050 -8.236 -22.894 1.00 83.69 330 LEU A O 1
ATOM 2694 N N . VAL A 1 331 ? -7.168 -10.451 -22.543 1.00 74.69 331 VAL A N 1
ATOM 2695 C CA . VAL A 1 331 ? -7.167 -10.875 -23.951 1.00 74.69 331 VAL A CA 1
ATOM 2696 C C . VAL A 1 331 ? -8.418 -10.446 -24.723 1.00 74.69 331 VAL A C 1
ATOM 2698 O O . VAL A 1 331 ? -8.299 -10.126 -25.903 1.00 74.69 331 VAL A O 1
ATOM 2701 N N . ASP A 1 332 ? -9.588 -10.345 -24.088 1.00 64.25 332 ASP A N 1
ATOM 2702 C CA . ASP A 1 332 ? -10.830 -9.871 -24.728 1.00 64.25 332 ASP A CA 1
ATOM 2703 C C . ASP A 1 332 ? -10.693 -8.450 -25.312 1.00 64.25 332 ASP A C 1
ATOM 2705 O O . ASP A 1 332 ? -11.459 -8.055 -26.190 1.00 64.25 332 ASP A O 1
ATOM 2709 N N . LYS A 1 333 ? -9.678 -7.689 -24.878 1.00 55.94 333 LYS A N 1
ATOM 2710 C CA . LYS A 1 333 ? -9.311 -6.385 -25.444 1.00 55.94 333 LYS A CA 1
ATOM 2711 C C . LYS A 1 333 ? -8.264 -6.470 -26.571 1.00 55.94 333 LYS A C 1
ATOM 2713 O O . LYS A 1 333 ? -8.157 -5.521 -27.343 1.00 55.94 333 LYS A O 1
ATOM 2718 N N . PHE A 1 334 ? -7.508 -7.570 -26.677 1.00 50.84 334 PHE A N 1
ATOM 2719 C CA . PHE A 1 334 ? -6.308 -7.670 -27.523 1.00 50.84 334 PHE A CA 1
ATOM 2720 C C . PHE A 1 334 ? -6.312 -8.773 -28.602 1.00 50.84 334 PHE A C 1
ATOM 2722 O O . PHE A 1 334 ? -5.567 -8.601 -29.562 1.00 50.84 334 PHE A O 1
ATOM 2729 N N . SER A 1 335 ? -7.100 -9.865 -28.523 1.00 51.62 335 SER A N 1
ATOM 2730 C CA . SER A 1 335 ? -7.453 -10.766 -29.662 1.00 51.62 335 SER A CA 1
ATOM 2731 C C . SER A 1 335 ? -8.071 -12.114 -29.238 1.00 51.62 335 SER A C 1
ATOM 2733 O O . SER A 1 335 ? -7.554 -12.832 -28.391 1.00 51.62 335 SER A O 1
ATOM 2735 N N . SER A 1 336 ? -9.126 -12.548 -29.933 1.00 43.94 336 SER A N 1
ATOM 2736 C CA . SER A 1 336 ? -9.926 -13.755 -29.645 1.00 43.94 336 SER A CA 1
ATOM 2737 C C . SER A 1 336 ? -9.262 -15.121 -29.928 1.00 43.94 336 SER A C 1
ATOM 2739 O O . SER A 1 336 ? -9.889 -16.151 -29.683 1.00 43.94 336 SER A O 1
ATOM 2741 N N . SER A 1 337 ? -8.014 -15.184 -30.417 1.00 48.06 337 SER A N 1
ATOM 2742 C CA . SER A 1 337 ? -7.385 -16.457 -30.840 1.00 48.06 337 SER A CA 1
ATOM 2743 C C . SER A 1 337 ? -6.606 -17.202 -29.742 1.00 48.06 337 SER A C 1
ATOM 2745 O O . SER A 1 337 ? -6.407 -18.410 -29.844 1.00 48.06 337 SER A O 1
ATOM 2747 N N . ILE A 1 338 ? -6.190 -16.516 -28.670 1.00 53.06 338 ILE A N 1
ATOM 2748 C CA . ILE A 1 338 ? -5.391 -17.120 -27.583 1.00 53.06 338 ILE A CA 1
ATOM 2749 C C . ILE A 1 338 ? -6.286 -17.903 -26.606 1.00 53.06 338 ILE A C 1
ATOM 2751 O O . ILE A 1 338 ? -5.874 -18.923 -26.049 1.00 53.06 338 ILE A O 1
ATOM 2755 N N . VAL A 1 339 ? -7.538 -17.465 -26.439 1.00 52.12 339 VAL A N 1
ATOM 2756 C CA . VAL A 1 339 ? -8.481 -17.998 -25.441 1.00 52.12 339 VAL A CA 1
ATOM 2757 C C . VAL A 1 339 ? -8.894 -19.445 -25.733 1.00 52.12 339 VAL A C 1
ATOM 2759 O O . VAL A 1 339 ? -9.075 -20.226 -24.804 1.00 52.12 339 VAL A O 1
ATOM 2762 N N . SER A 1 340 ? -8.965 -19.858 -27.004 1.00 51.25 340 SER A N 1
ATOM 2763 C CA . SER A 1 340 ? -9.451 -21.196 -27.382 1.00 51.25 340 SER A CA 1
ATOM 2764 C C . SER A 1 340 ? -8.535 -22.354 -26.962 1.00 51.25 340 SER A C 1
ATOM 2766 O O . SER A 1 340 ? -8.978 -23.500 -26.959 1.00 51.25 340 SER A O 1
ATOM 2768 N N . ASN A 1 341 ? -7.281 -22.078 -26.583 1.00 52.75 341 ASN A N 1
ATOM 2769 C CA . ASN A 1 341 ? -6.313 -23.095 -26.148 1.00 52.75 341 ASN A CA 1
ATOM 2770 C C . ASN A 1 341 ? -6.159 -23.192 -24.616 1.00 52.75 341 ASN A C 1
ATOM 2772 O O . ASN A 1 341 ? -5.468 -24.085 -24.117 1.00 52.75 341 ASN A O 1
ATOM 2776 N N . LEU A 1 342 ? -6.799 -22.299 -23.856 1.00 54.44 342 LEU A N 1
ATOM 2777 C CA . LEU A 1 342 ? -6.722 -22.246 -22.396 1.00 54.44 342 LEU A CA 1
ATOM 2778 C C . LEU A 1 342 ? -7.915 -23.006 -21.789 1.00 54.44 342 LEU A C 1
ATOM 2780 O O . LEU A 1 342 ? -8.932 -22.422 -21.435 1.00 54.44 342 LEU A O 1
ATOM 2784 N N . SER A 1 343 ? -7.819 -24.335 -21.707 1.00 52.56 343 SER A N 1
ATOM 2785 C CA . SER A 1 343 ? -8.841 -25.167 -21.047 1.00 52.56 343 SER A CA 1
ATOM 2786 C C . SER A 1 343 ? -8.882 -24.960 -19.518 1.00 52.56 343 SER A C 1
ATOM 2788 O O . SER A 1 343 ? -7.877 -24.635 -18.891 1.00 52.56 343 SER A O 1
ATOM 2790 N N . GLU A 1 344 ? -10.061 -25.175 -18.919 1.00 47.91 344 GLU A N 1
ATOM 2791 C CA . GLU A 1 344 ? -10.554 -24.698 -17.604 1.00 47.91 344 GLU A CA 1
ATOM 2792 C C . GLU A 1 344 ? -9.747 -25.009 -16.319 1.00 47.91 344 GLU A C 1
ATOM 2794 O O . GLU A 1 344 ? -10.183 -24.638 -15.231 1.00 47.91 344 GLU A O 1
ATOM 2799 N N . LYS A 1 345 ? -8.571 -25.647 -16.371 1.00 47.94 345 LYS A N 1
ATOM 2800 C CA . LYS A 1 345 ? -7.714 -25.863 -15.184 1.00 47.94 345 LYS A CA 1
ATOM 2801 C C . LYS A 1 345 ? -6.232 -25.843 -15.539 1.00 47.94 345 LYS A C 1
ATOM 2803 O O . LYS A 1 345 ? -5.557 -26.871 -15.479 1.00 47.94 345 LYS A O 1
ATOM 2808 N N . GLN A 1 346 ? -5.706 -24.680 -15.904 1.00 59.16 346 GLN A N 1
ATOM 2809 C CA . GLN A 1 346 ? -4.259 -24.512 -16.040 1.00 59.16 346 GLN A CA 1
ATOM 2810 C C . GLN A 1 346 ? -3.626 -24.094 -14.712 1.00 59.16 346 GLN A C 1
ATOM 2812 O O . GLN A 1 346 ? -4.199 -23.326 -13.940 1.00 59.16 346 GLN A O 1
ATOM 2817 N N . SER A 1 347 ? -2.447 -24.651 -14.427 1.00 60.16 347 SER A N 1
ATOM 2818 C CA . SER A 1 347 ? -1.691 -24.330 -13.219 1.00 60.16 347 SER A CA 1
ATOM 2819 C C . SER A 1 347 ? -1.262 -22.853 -13.227 1.00 60.16 347 SER A C 1
ATOM 2821 O O . SER A 1 347 ? -1.013 -22.306 -14.307 1.00 60.16 347 SER A O 1
ATOM 2823 N N . PRO A 1 348 ? -1.109 -22.213 -12.047 1.00 64.62 348 PRO A N 1
ATOM 2824 C CA . PRO A 1 348 ? -0.667 -20.820 -11.943 1.00 64.62 348 PRO A CA 1
ATOM 2825 C C . PRO A 1 348 ? 0.593 -20.529 -12.766 1.00 64.62 348 PRO A C 1
ATOM 2827 O O . PRO A 1 348 ? 0.708 -19.465 -13.357 1.00 64.62 348 PRO A O 1
ATOM 2830 N N . ASN A 1 349 ? 1.504 -21.502 -12.871 1.00 66.25 349 ASN A N 1
ATOM 2831 C CA . ASN A 1 349 ? 2.765 -21.374 -13.601 1.00 66.25 349 ASN A CA 1
ATOM 2832 C C . ASN A 1 349 ? 2.576 -21.219 -15.118 1.00 66.25 349 ASN A C 1
ATOM 2834 O O . ASN A 1 349 ? 3.302 -20.452 -15.746 1.00 66.25 349 ASN A O 1
ATOM 2838 N N . ILE A 1 350 ? 1.615 -21.931 -15.717 1.00 65.81 350 ILE A N 1
ATOM 2839 C CA . ILE A 1 350 ? 1.348 -21.829 -17.161 1.00 65.81 350 ILE A CA 1
ATOM 2840 C C . ILE A 1 350 ? 0.752 -20.456 -17.459 1.00 65.81 350 ILE A C 1
ATOM 2842 O O . ILE A 1 350 ? 1.245 -19.742 -18.329 1.00 65.81 350 ILE A O 1
ATOM 2846 N N . VAL A 1 351 ? -0.250 -20.058 -16.676 1.00 64.25 351 VAL A N 1
ATOM 2847 C CA . VAL A 1 351 ? -0.923 -18.761 -16.801 1.00 64.25 351 VAL A CA 1
ATOM 2848 C C . VAL A 1 351 ? 0.069 -17.616 -16.585 1.00 64.25 351 VAL A C 1
ATOM 2850 O O . VAL A 1 351 ? 0.123 -16.689 -17.388 1.00 64.25 351 VAL A O 1
ATOM 2853 N N . TYR A 1 352 ? 0.928 -17.734 -15.571 1.00 64.81 352 TYR A N 1
ATOM 2854 C CA . TYR A 1 352 ? 2.019 -16.797 -15.320 1.00 64.81 352 TYR A CA 1
ATOM 2855 C C . TYR A 1 352 ? 2.965 -16.683 -16.518 1.00 64.81 352 TYR A C 1
ATOM 2857 O O . TYR A 1 352 ? 3.253 -15.580 -16.960 1.00 64.81 352 TYR A O 1
ATOM 2865 N N . SER A 1 353 ? 3.400 -17.807 -17.101 1.00 65.12 353 SER A N 1
ATOM 2866 C CA . SER A 1 353 ? 4.299 -17.784 -18.263 1.00 65.12 353 SER A CA 1
ATOM 2867 C C . SER A 1 353 ? 3.683 -17.087 -19.483 1.00 65.12 353 SER A C 1
ATOM 2869 O O . SER A 1 353 ? 4.392 -16.417 -20.235 1.00 65.12 353 SER A O 1
ATOM 2871 N N . VAL A 1 354 ? 2.363 -17.212 -19.667 1.00 67.75 354 VAL A N 1
ATOM 2872 C CA . VAL A 1 354 ? 1.616 -16.513 -20.720 1.00 67.75 354 VAL A CA 1
ATOM 2873 C C . VAL A 1 354 ? 1.548 -15.019 -20.419 1.00 67.75 354 VAL A C 1
ATOM 2875 O O . VAL A 1 354 ? 1.805 -14.228 -21.320 1.00 67.75 354 VAL A O 1
ATOM 2878 N N . LEU A 1 355 ? 1.287 -14.627 -19.167 1.00 67.56 355 LEU A N 1
ATOM 2879 C CA . LEU A 1 355 ? 1.333 -13.223 -18.746 1.00 67.56 355 LEU A CA 1
ATOM 2880 C C . LEU A 1 355 ? 2.719 -12.617 -18.947 1.00 67.56 355 LEU A C 1
ATOM 2882 O O . LEU A 1 355 ? 2.821 -11.542 -19.517 1.00 67.56 355 LEU A O 1
ATOM 2886 N N . THR A 1 356 ? 3.795 -13.302 -18.552 1.00 64.12 356 THR A N 1
ATOM 2887 C CA . THR A 1 356 ? 5.160 -12.793 -18.751 1.00 64.12 356 THR A CA 1
ATOM 2888 C C . THR A 1 356 ? 5.460 -12.568 -20.233 1.00 64.12 356 THR A C 1
ATOM 2890 O O . THR A 1 356 ? 6.040 -11.548 -20.582 1.00 64.12 356 THR A O 1
ATOM 2893 N N . LYS A 1 357 ? 5.025 -13.477 -21.117 1.00 65.25 357 LYS A N 1
ATOM 2894 C CA . LYS A 1 357 ? 5.149 -13.287 -22.571 1.00 65.25 357 LYS A CA 1
ATOM 2895 C C . LYS A 1 357 ? 4.274 -12.153 -23.094 1.00 65.25 357 LYS A C 1
ATOM 2897 O O . LYS A 1 357 ? 4.715 -11.420 -23.964 1.00 65.25 357 LYS A O 1
ATOM 2902 N N . PHE A 1 358 ? 3.055 -12.011 -22.576 1.00 65.69 358 PHE A N 1
ATOM 2903 C CA . PHE A 1 358 ? 2.176 -10.893 -22.912 1.00 65.69 358 PHE A CA 1
ATOM 2904 C C . PHE A 1 358 ? 2.796 -9.558 -22.504 1.00 65.69 358 PHE A C 1
ATOM 2906 O O . PHE A 1 358 ? 2.716 -8.608 -23.258 1.00 65.69 358 PHE A O 1
ATOM 2913 N N . HIS A 1 359 ? 3.441 -9.501 -21.340 1.00 63.34 359 HIS A N 1
ATOM 2914 C CA . HIS A 1 359 ? 4.155 -8.317 -20.889 1.00 63.34 359 HIS A CA 1
ATOM 2915 C C . HIS A 1 359 ? 5.390 -8.031 -21.752 1.00 63.34 359 HIS A C 1
ATOM 2917 O O . HIS A 1 359 ? 5.688 -6.871 -21.975 1.00 63.34 359 HIS A O 1
ATOM 2923 N N . GLN A 1 360 ? 6.113 -9.044 -22.237 1.00 58.56 360 GLN A N 1
ATOM 2924 C CA . GLN A 1 360 ? 7.272 -8.846 -23.123 1.00 58.56 360 GLN A CA 1
ATOM 2925 C C . GLN A 1 360 ? 6.924 -8.235 -24.492 1.00 58.56 360 GLN A C 1
ATOM 2927 O O . GLN A 1 360 ? 7.806 -7.625 -25.096 1.00 58.56 360 GLN A O 1
ATOM 2932 N N . LEU A 1 361 ? 5.704 -8.466 -24.988 1.00 47.50 361 LEU A N 1
ATOM 2933 C CA . LEU A 1 361 ? 5.171 -7.901 -26.235 1.00 47.50 361 LEU A CA 1
ATOM 2934 C C . LEU A 1 361 ? 4.704 -6.461 -26.015 1.00 47.50 361 LEU A C 1
ATOM 2936 O O . LEU A 1 361 ? 4.899 -5.659 -26.955 1.00 47.50 361 LEU A O 1
#

Foldseek 3Di:
DDDDDDDDDPPPPPPPDPCPPPDPPVVCPPPPPVDPDDCALVNLVVVLVCLVPDDDPPDDPVRSLLVSLVSVLVSLQRVCVVPPLDWALLLNLLLSLLSSQVSQVVVCVVVVDDDDDRSDDLSNLLSLQLTPSVVVSCVSSCQLVDQQNAVVNCVSSVVLQRPDPPVVLLSNLVSRLNSQCVPPVQLLSSLLSCVLVVNLLVSLVSCVVVVNPPVSVLSVDQCVDPVNVVVLQVVLVVCVVVLVLSSSLSSCSSNPVLVVSLCSCCPPVVHLSSSLSSQVSSVVCPPSNLVSLCVAAQNVDPPHDHPYPLSSVLSSCVVVVNLLSSVVSVCVVPHDPVSVVDPRDDDPVVSSVVVSVVSVD

InterPro domains:
  IPR022033 RAVE complex protein Rav1 C-terminal [PF12234] (25-346)
  IPR052208 DmX-like/RAVE complex component [PTHR13950] (31-348)

Organism: Myxobolus squamalis (NCBI:txid59785)

Secondary structure (DSSP, 8-state):
-----------TT--------S-GGGGTTT----------HHHHHHHHHHHTT---TT--HHHHHHHHHHHHHHHHHHHHHHTS-PPPHHHHHHHHHHHHHHHHHHHHHHHTPPPPPPS--HHHHHHHHH-S-HHHHHHHTTTTT-TT--HHHHHHTTHHHH---HHHHHHHHHHHHHHHHHHH--HHHHHHHHHHTT-HHHHHHHHHHTT-HHHHHHTTS-TTSHHHHHHHHHHHHHHHHTT-HHHHHHHHHHTT-HHHHHHHHHHTS--HHHHHHHHHH-TT-HHHHHHHIIIIII--STT------HHHHHHHHHHTT-HHHHHHHHHTTT-TTSGGG--S---HHHHHHHHHHHHH-

Nearest PDB structures (foldseek):
  9cop-assembly1_x  TM=6.810E-01  e=2.975E-09  Saccharomyces cerevisiae
  8bbg-assembly1_B  TM=2.334E-01  e=1.267E+00  Homo sapiens
  7tdz-assembly1_f  TM=4.033E-01  e=9.866E+00  Xenopus laevis
  7tbi-assembly1_S1  TM=1.961E-01  e=8.723E+00  Saccharomyces cerevisiae

Sequence (361 aa):
YNFVDDDSSLDLNDTAPLLIPSRYEDYYEDVKIKDDSVFNHEMAEELSNFLEIATIDNLCESEMKLLSILVKISADINKIFDNEHSMDICSLQYFYAAKLNQYFIEQENSENSITSPPILCGFHYLCAFHSHSKNELINNLNILSSTSFNWSNGCLHGLGWWIHNSELKTQILETIAKCQYQLNQEPLDSALFYFLLNKKSVISILYKSKKDSKMSTYFQQDFNEEDNRLSALKNAYHLLTVHRYMHAIVFFLLVEQFWEAIQICVSNLKDLQLGFLIASFCSKNSDMSVKFIKTYLIGEAEGVQIYGDVFLRSIGFWVLGRYVESLTTLVDKFSSSIVSNLSEKQSPNIVYSVLTKFHQL

Mean predicted aligned error: 11.44 Å